Protein AF-A0A3Q0ISK4-F1 (afdb_monomer)

Sequence (267 aa):
MNPYMYIYALSVAILHRPDCKEIPLPAFAEVLPDKFMDKSVFVRLREEANLVDEGSRVPFEISKDYSASDLDEEHRVAYFREDIGVNLHHWHWHLVYPTDSPSNIVNKDRRGELFYYMHQQILARYNVERLCNKLMRTRKFNNLREPMPEAYFSKLDNVNSSKTWPARFKNATLSDVNRDNDGLRFELADLDRWRDRILEAIHTGSVSTPRGERIPLTEEKGIDILGNLMESSNLSINRKLYGELHNFGHVAISFCHDPDNRYLVNN

Secondary structure (DSSP, 8-state):
--HHHHHHHHHHHHHH-GGGTT-PPPPHHHH-GGGTS-HHHHHHHHHHHHHS-GGG--PPPPPS-SS--TTSGGGGGHHHHS-HHHHHHHHHHHHHS-SSS-HHHH--TTHHHHHHHHHHHHHHHHHHHHHHTTPPPPPP---TTS-B---B----EETTTTEEPPPB-TTB----EEEGGGTEEE-HHHHHHHHHHHHHHHHHTEEE-TTSPEEE--TTTHHHHHHHHHHT-TT-TTHHHH--HHHHHHHHHHTTTSTTSTT----

InterPro domains:
  IPR000896 Hemocyanin/hexamerin middle domain [PF00372] (28-265)
  IPR008922 Di-copper centre-containing domain superfamily [G3DSA:1.10.1280.10] (26-267)
  IPR008922 Di-copper centre-containing domain superfamily [SSF48056] (29-266)
  IPR013788 Hemocyanin/hexamerin [PR00187] (76-89)
  IPR013788 Hemocyanin/hexamerin [PR00187] (90-107)
  IPR013788 Hemocyanin/hexamerin [PR00187] (109-120)
  IPR013788 Hemocyanin/hexamerin [PS00209] (79-98)
  IPR013788 Hemocyanin/hexamerin [PTHR11511] (1-265)
  IPR036697 Hemocyanin, N-terminal domain superfamily [G3DSA:1.20.1370.10] (1-25)
  IPR036697 Hemocyanin, N-terminal domain superfamily [SSF48050] (1-26)

Organism: Diaphorina citri (NCBI:txid121845)

Mean predicted aligned error: 3.98 Å

Structure (mmCIF, N/CA/C/O backbone):
data_AF-A0A3Q0ISK4-F1
#
_entry.id   AF-A0A3Q0ISK4-F1
#
loop_
_atom_site.group_PDB
_atom_site.id
_atom_site.type_symbol
_atom_site.label_atom_id
_atom_site.label_alt_id
_atom_site.label_comp_id
_atom_site.label_asym_id
_atom_site.label_entity_id
_atom_site.label_seq_id
_atom_site.pdbx_PDB_ins_code
_atom_site.Cartn_x
_atom_site.Cartn_y
_atom_site.Cartn_z
_atom_site.occupancy
_atom_site.B_iso_or_equiv
_atom_site.auth_seq_id
_atom_site.auth_comp_id
_atom_site.auth_asym_id
_atom_site.auth_atom_id
_atom_site.pdbx_PDB_model_num
ATOM 1 N N . MET A 1 1 ? 8.658 21.875 -6.525 1.00 77.31 1 MET A N 1
ATOM 2 C CA . MET A 1 1 ? 7.585 20.942 -6.112 1.00 77.31 1 MET A CA 1
ATOM 3 C C . MET A 1 1 ? 8.054 19.530 -6.433 1.00 77.31 1 MET A C 1
ATOM 5 O O . MET A 1 1 ? 8.672 19.368 -7.476 1.00 77.31 1 MET A O 1
ATOM 9 N N . ASN A 1 2 ? 7.843 18.544 -5.555 1.00 88.94 2 ASN A N 1
ATOM 10 C CA . ASN A 1 2 ? 8.202 17.149 -5.849 1.00 88.94 2 ASN A CA 1
ATOM 11 C C . ASN A 1 2 ? 7.390 16.638 -7.071 1.00 88.94 2 ASN A C 1
ATOM 13 O O . ASN A 1 2 ? 6.175 16.856 -7.074 1.00 88.94 2 ASN A O 1
ATOM 17 N N . PRO A 1 3 ? 7.999 15.984 -8.087 1.00 91.06 3 PRO A N 1
ATOM 18 C CA . PRO A 1 3 ? 7.276 15.602 -9.306 1.00 91.06 3 PRO A CA 1
ATOM 19 C C . PRO A 1 3 ? 6.155 14.581 -9.079 1.00 91.06 3 PRO A C 1
ATOM 21 O O . PRO A 1 3 ? 5.084 14.726 -9.660 1.00 91.06 3 PRO A O 1
ATOM 24 N N . TYR A 1 4 ? 6.339 13.595 -8.193 1.00 91.19 4 TYR A N 1
ATOM 25 C CA . TYR A 1 4 ? 5.276 12.634 -7.871 1.00 91.19 4 TYR A CA 1
ATOM 26 C C . TYR A 1 4 ? 4.092 13.313 -7.174 1.00 91.19 4 TYR A C 1
ATOM 28 O O . TYR A 1 4 ? 2.941 13.054 -7.519 1.00 91.19 4 TYR A O 1
ATOM 36 N N . MET A 1 5 ? 4.369 14.242 -6.254 1.00 92.00 5 MET A N 1
ATOM 37 C CA . MET A 1 5 ? 3.325 15.038 -5.600 1.00 92.00 5 MET A CA 1
ATOM 38 C C . MET A 1 5 ? 2.563 15.913 -6.603 1.00 92.00 5 MET A C 1
ATOM 40 O O . MET A 1 5 ? 1.344 16.033 -6.505 1.00 92.00 5 MET A O 1
ATOM 44 N N . TYR A 1 6 ? 3.264 16.497 -7.581 1.00 94.00 6 TYR A N 1
ATOM 45 C CA . TYR A 1 6 ? 2.639 17.267 -8.657 1.00 94.00 6 TYR A CA 1
ATOM 46 C C . TYR A 1 6 ? 1.706 16.397 -9.507 1.00 94.00 6 TYR A C 1
ATOM 48 O O . TYR A 1 6 ? 0.549 16.769 -9.696 1.00 94.00 6 TYR A O 1
ATOM 56 N N . ILE A 1 7 ? 2.173 15.229 -9.967 1.00 93.75 7 ILE A N 1
ATOM 57 C CA . ILE A 1 7 ? 1.366 14.313 -10.789 1.00 93.75 7 ILE A CA 1
ATOM 58 C C . ILE A 1 7 ? 0.124 13.862 -10.015 1.00 93.75 7 ILE A C 1
ATOM 60 O O . ILE A 1 7 ? -0.979 13.903 -10.560 1.00 93.75 7 ILE A O 1
ATOM 64 N N . TYR A 1 8 ? 0.276 13.489 -8.741 1.00 93.94 8 TYR A N 1
ATOM 65 C CA . TYR A 1 8 ? -0.850 13.118 -7.886 1.00 93.94 8 TYR A CA 1
ATOM 66 C C . TYR A 1 8 ? -1.863 14.264 -7.754 1.00 93.94 8 TYR A C 1
ATOM 68 O O . TYR A 1 8 ? -3.035 14.091 -8.085 1.00 93.94 8 TYR A O 1
ATOM 76 N N . ALA A 1 9 ? -1.417 15.453 -7.334 1.00 94.12 9 ALA A N 1
ATOM 77 C CA . ALA A 1 9 ? -2.303 16.592 -7.099 1.00 94.12 9 ALA A CA 1
ATOM 78 C C . ALA A 1 9 ? -3.024 17.049 -8.378 1.00 94.12 9 ALA A C 1
ATOM 80 O O . ALA A 1 9 ? -4.221 17.339 -8.338 1.00 94.12 9 ALA A O 1
ATOM 81 N N . LEU A 1 10 ? -2.322 17.074 -9.517 1.00 94.56 10 LEU A N 1
ATOM 82 C CA . LEU A 1 10 ? -2.912 17.403 -10.812 1.00 94.56 10 LEU A CA 1
ATOM 83 C C . LEU A 1 10 ? -3.951 16.359 -11.234 1.00 94.56 10 LEU A C 1
ATOM 85 O O . LEU A 1 10 ? -5.041 16.729 -11.664 1.00 94.56 10 LEU A O 1
ATOM 89 N N . SER A 1 11 ? -3.646 15.071 -11.066 1.00 94.94 11 SER A N 1
ATOM 90 C CA . SER A 1 11 ? -4.565 13.986 -11.425 1.00 94.94 11 SER A CA 1
ATOM 91 C C . SER A 1 11 ? -5.841 14.031 -10.581 1.00 94.94 11 SER A C 1
ATOM 93 O O . SER A 1 11 ? -6.942 13.960 -11.124 1.00 94.94 11 SER A O 1
ATOM 95 N N . VAL A 1 12 ? -5.719 14.250 -9.264 1.00 93.44 12 VAL A N 1
ATOM 96 C CA . VAL A 1 12 ? -6.879 14.463 -8.381 1.00 93.44 12 VAL A CA 1
ATOM 97 C C . VAL A 1 12 ? -7.682 15.684 -8.832 1.00 93.44 12 VAL A C 1
ATOM 99 O O . VAL A 1 12 ? -8.909 15.607 -8.902 1.00 93.44 12 VAL A O 1
ATOM 102 N N . ALA A 1 13 ? -7.024 16.800 -9.160 1.00 93.25 13 ALA A N 1
ATOM 103 C CA . ALA A 1 13 ? -7.709 18.010 -9.604 1.00 93.25 13 ALA A CA 1
ATOM 104 C C . ALA A 1 13 ? -8.503 17.779 -10.900 1.00 93.25 13 ALA A C 1
ATOM 106 O O . ALA A 1 13 ? -9.673 18.151 -10.953 1.00 93.25 13 ALA A O 1
ATOM 107 N N . ILE A 1 14 ? -7.904 17.128 -11.903 1.00 94.38 14 ILE A N 1
ATOM 108 C CA . ILE A 1 14 ? -8.561 16.804 -13.178 1.00 94.38 14 ILE A CA 1
ATOM 109 C C . ILE A 1 14 ? -9.792 15.915 -12.948 1.00 94.38 14 ILE A C 1
ATOM 111 O O . ILE A 1 14 ? -10.859 16.214 -13.473 1.00 94.38 14 ILE A O 1
ATOM 115 N N . LEU A 1 15 ? -9.685 14.885 -12.102 1.00 91.75 15 LEU A N 1
ATOM 116 C CA . LEU A 1 15 ? -10.789 13.948 -11.843 1.00 91.75 15 LEU A CA 1
ATOM 117 C C . LEU A 1 15 ? -11.996 14.573 -11.132 1.00 91.75 15 LEU A C 1
ATOM 119 O O . LEU A 1 15 ? -13.112 14.071 -11.256 1.00 91.75 15 LEU A O 1
ATOM 123 N N . HIS A 1 16 ? -11.788 15.633 -10.349 1.00 89.62 16 HIS A N 1
ATOM 124 C CA . HIS A 1 16 ? -12.820 16.165 -9.452 1.00 89.62 16 HIS A CA 1
ATOM 125 C C . HIS A 1 16 ? -13.368 17.528 -9.871 1.00 89.62 16 HIS A C 1
ATOM 127 O O . HIS A 1 16 ? -14.437 17.933 -9.404 1.00 89.62 16 HIS A O 1
ATOM 133 N N . ARG A 1 17 ? -12.657 18.255 -10.732 1.00 91.81 17 ARG A N 1
ATOM 134 C CA . ARG A 1 17 ? -13.093 19.563 -11.211 1.00 91.81 17 ARG A CA 1
ATOM 135 C C . ARG A 1 17 ? -14.210 19.431 -12.254 1.00 91.81 17 ARG A C 1
ATOM 137 O O . ARG A 1 17 ? -14.035 18.719 -13.242 1.00 91.81 17 ARG A O 1
ATOM 144 N N . PRO A 1 18 ? -15.344 20.145 -12.097 1.00 92.44 18 PRO A N 1
ATOM 145 C CA . PRO A 1 18 ? -16.452 20.064 -13.050 1.00 92.44 18 PRO A CA 1
ATOM 146 C C . PRO A 1 18 ? -16.081 20.435 -14.490 1.00 92.44 18 PRO A C 1
ATOM 148 O O . PRO A 1 18 ? -16.665 19.886 -15.417 1.00 92.44 18 PRO A O 1
ATOM 151 N N . ASP A 1 19 ? -15.118 21.340 -14.671 1.00 96.31 19 ASP A N 1
ATOM 152 C CA . ASP A 1 19 ? -14.628 21.815 -15.967 1.00 96.31 19 ASP A CA 1
ATOM 153 C C . ASP A 1 19 ? -13.565 20.903 -16.607 1.00 96.31 19 ASP A C 1
ATOM 155 O O . ASP A 1 19 ? -13.137 21.162 -17.728 1.00 96.31 19 ASP A O 1
ATOM 159 N N . CYS A 1 20 ? -13.162 19.819 -15.935 1.00 95.25 20 CYS A N 1
ATOM 160 C CA . CYS A 1 20 ? -12.151 18.873 -16.418 1.00 95.25 20 CYS A CA 1
ATOM 161 C C . CYS A 1 20 ? -12.704 17.469 -16.723 1.00 95.25 20 CYS A C 1
ATOM 163 O O . CYS A 1 20 ? -11.925 16.575 -17.036 1.00 95.25 20 CYS A O 1
ATOM 165 N N . LYS A 1 21 ? -14.027 17.260 -16.659 1.00 89.38 21 LYS A N 1
ATOM 166 C CA . LYS A 1 21 ? -14.658 15.928 -16.777 1.00 89.38 21 LYS A CA 1
ATOM 167 C C . LYS A 1 21 ? -14.314 15.154 -18.054 1.00 89.38 21 LYS A C 1
ATOM 169 O O . LYS A 1 21 ? -14.254 13.933 -18.010 1.00 89.38 21 LYS A O 1
ATOM 174 N N . GLU A 1 22 ? -14.076 15.860 -19.155 1.00 93.44 22 GLU A N 1
ATOM 175 C CA . GLU A 1 22 ? -13.769 15.267 -20.465 1.00 93.44 22 GLU A CA 1
ATOM 176 C C . GLU A 1 22 ? -12.260 15.211 -20.758 1.00 93.44 22 GLU A C 1
ATOM 178 O O . GLU A 1 22 ? -11.855 14.877 -21.869 1.00 93.44 22 GLU A O 1
ATOM 183 N N . ILE A 1 23 ? -11.408 15.577 -19.792 1.00 94.38 23 ILE A N 1
ATOM 184 C CA . ILE A 1 23 ? -9.954 15.535 -19.961 1.00 94.38 23 ILE A CA 1
ATOM 185 C C . ILE A 1 23 ? -9.470 14.127 -19.593 1.00 94.38 23 ILE A C 1
ATOM 187 O O . ILE A 1 23 ? -9.529 13.757 -18.417 1.00 94.38 23 ILE A O 1
ATOM 191 N N . PRO A 1 24 ? -8.969 13.331 -20.557 1.00 91.19 24 PRO A N 1
ATOM 192 C CA . PRO A 1 24 ? -8.426 12.020 -20.246 1.00 91.19 24 PRO A CA 1
ATOM 193 C C . PRO A 1 24 ? -7.123 12.167 -19.458 1.00 91.19 24 PRO A C 1
ATOM 195 O O . PRO A 1 24 ? -6.264 12.987 -19.791 1.00 91.19 24 PRO A O 1
ATOM 198 N N . LEU A 1 25 ? -6.960 11.338 -18.428 1.00 90.50 25 LEU A N 1
ATOM 199 C CA . LEU A 1 25 ? -5.666 11.170 -17.781 1.00 90.50 25 LEU A CA 1
ATOM 200 C C . LEU A 1 25 ? -4.845 10.123 -18.543 1.00 90.50 25 LEU A C 1
ATOM 202 O O . LEU A 1 25 ? -5.377 9.050 -18.839 1.00 90.50 25 LEU A O 1
ATOM 206 N N . PRO A 1 26 ? -3.564 10.400 -18.845 1.00 92.19 26 PRO A N 1
ATOM 207 C CA . PRO A 1 26 ? -2.672 9.381 -19.381 1.00 92.19 26 PRO A CA 1
ATOM 208 C C . PRO A 1 26 ? -2.516 8.233 -18.381 1.00 92.19 26 PRO A C 1
ATOM 210 O O . PRO A 1 26 ? -2.592 8.433 -17.163 1.00 92.19 26 PRO A O 1
ATOM 213 N N . ALA A 1 27 ? -2.273 7.025 -18.889 1.00 89.75 27 ALA A N 1
ATOM 214 C CA . ALA A 1 27 ? -2.050 5.871 -18.034 1.00 89.75 27 ALA A CA 1
ATOM 215 C C . ALA A 1 27 ? -0.817 6.102 -17.153 1.00 89.75 27 ALA A C 1
ATOM 217 O O . ALA A 1 27 ? 0.259 6.459 -17.628 1.00 89.75 27 ALA A O 1
ATOM 218 N N . PHE A 1 28 ? -0.945 5.866 -15.848 1.00 92.50 28 PHE A N 1
ATOM 219 C CA . PHE A 1 28 ? 0.148 6.143 -14.913 1.00 92.50 28 PHE A CA 1
ATOM 220 C C . PHE A 1 28 ? 1.406 5.302 -15.187 1.00 92.50 28 PHE A C 1
ATOM 222 O O . PHE A 1 28 ? 2.507 5.748 -14.884 1.00 92.50 28 PHE A O 1
ATOM 229 N N . ALA A 1 29 ? 1.262 4.131 -15.814 1.00 93.44 29 ALA A N 1
ATOM 230 C CA . ALA A 1 29 ? 2.390 3.319 -16.270 1.00 93.44 29 ALA A CA 1
ATOM 231 C C . ALA A 1 29 ? 3.164 3.952 -17.438 1.00 93.44 29 ALA A C 1
ATOM 233 O O . ALA A 1 29 ? 4.339 3.655 -17.606 1.00 93.44 29 ALA A O 1
ATOM 234 N N . GLU A 1 30 ? 2.545 4.843 -18.214 1.00 92.81 30 GLU A N 1
ATOM 235 C CA . GLU A 1 30 ? 3.220 5.619 -19.263 1.00 92.81 30 GLU A CA 1
ATOM 236 C C . GLU A 1 30 ? 3.875 6.883 -18.690 1.00 92.81 30 GLU A C 1
ATOM 238 O O . GLU A 1 30 ? 4.917 7.320 -19.171 1.00 92.81 30 GLU A O 1
ATOM 243 N N . VAL A 1 31 ? 3.284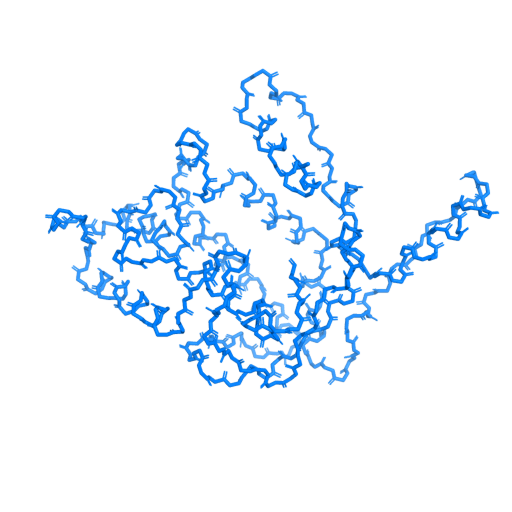 7.460 -17.637 1.00 92.75 31 VAL A N 1
ATOM 244 C CA . VAL A 1 31 ? 3.808 8.666 -16.976 1.00 92.75 31 VAL A CA 1
ATOM 245 C C . VAL A 1 31 ? 4.973 8.338 -16.041 1.00 92.75 31 VAL A C 1
ATOM 247 O O . VAL A 1 31 ? 5.974 9.048 -16.042 1.00 92.75 31 VAL A O 1
ATOM 250 N N . LEU A 1 32 ? 4.842 7.280 -15.236 1.00 92.31 32 LEU A N 1
ATOM 251 C CA . LEU A 1 32 ? 5.827 6.826 -14.250 1.00 92.31 32 LEU A CA 1
ATOM 252 C C . LEU A 1 32 ? 6.155 5.335 -14.431 1.00 92.31 32 LEU A C 1
ATOM 254 O O . LEU A 1 32 ? 5.875 4.521 -13.541 1.00 92.31 32 LEU A O 1
ATOM 258 N N . PRO A 1 33 ? 6.745 4.943 -15.572 1.00 92.56 33 PRO A N 1
ATOM 259 C CA . PRO A 1 33 ? 7.041 3.542 -15.856 1.00 92.56 33 PRO A CA 1
ATOM 260 C C . PRO A 1 33 ? 7.993 2.915 -14.823 1.00 92.56 33 PRO A C 1
ATOM 262 O O . PRO A 1 33 ? 7.926 1.710 -14.587 1.00 92.56 33 PRO A O 1
ATOM 265 N N . ASP A 1 34 ? 8.833 3.713 -14.146 1.00 91.31 34 ASP A N 1
ATOM 266 C CA . ASP A 1 34 ? 9.781 3.262 -13.112 1.00 91.31 34 ASP A CA 1
ATOM 267 C C . ASP A 1 34 ? 9.115 2.592 -11.901 1.00 91.31 34 ASP A C 1
ATOM 269 O O . ASP A 1 34 ? 9.764 1.853 -11.161 1.00 91.31 34 ASP A O 1
ATOM 273 N N . LYS A 1 35 ? 7.807 2.805 -11.713 1.00 92.81 35 LYS A N 1
ATOM 274 C CA . LYS A 1 35 ? 7.016 2.166 -10.653 1.00 92.81 35 LYS A CA 1
ATOM 275 C C . LYS A 1 35 ? 6.540 0.756 -10.998 1.00 92.81 35 LYS A C 1
ATOM 277 O O . LYS A 1 35 ? 6.015 0.085 -10.114 1.00 92.81 35 LYS A O 1
ATOM 282 N N . PHE A 1 36 ? 6.687 0.323 -12.249 1.00 93.25 36 PHE A N 1
ATOM 283 C CA . PHE A 1 36 ? 6.008 -0.869 -12.768 1.00 93.25 36 PHE A CA 1
ATOM 284 C C . PHE A 1 36 ? 6.936 -1.922 -13.370 1.00 93.25 36 PHE A C 1
ATOM 286 O O . PHE A 1 36 ? 6.475 -3.020 -13.661 1.00 93.25 36 PHE A O 1
ATOM 293 N N . MET A 1 37 ? 8.218 -1.620 -13.581 1.00 91.00 37 MET A N 1
ATOM 294 C CA . MET A 1 37 ? 9.141 -2.558 -14.225 1.00 91.00 37 MET A CA 1
ATOM 295 C C . MET A 1 37 ? 10.568 -2.444 -13.693 1.00 91.00 37 MET A C 1
ATOM 297 O O . MET A 1 37 ? 10.973 -1.406 -13.167 1.00 91.00 37 MET A O 1
ATOM 301 N N . ASP A 1 38 ? 11.330 -3.528 -13.854 1.00 91.12 38 ASP A N 1
ATOM 302 C CA . ASP A 1 38 ? 12.734 -3.621 -13.449 1.00 91.12 38 ASP A CA 1
ATOM 303 C C . ASP A 1 38 ? 13.568 -2.457 -14.002 1.00 91.12 38 ASP A C 1
ATOM 305 O O . ASP A 1 38 ? 13.540 -2.136 -15.194 1.00 91.12 38 ASP A O 1
ATOM 309 N N . LYS A 1 39 ? 14.393 -1.867 -13.133 1.00 89.81 39 LYS A N 1
ATOM 310 C CA . LYS A 1 39 ? 15.304 -0.780 -13.487 1.00 89.81 39 LYS A CA 1
ATOM 311 C C . LYS A 1 39 ? 16.235 -1.113 -14.656 1.00 89.81 39 LYS A C 1
ATOM 313 O O . LYS A 1 39 ? 16.633 -0.211 -15.394 1.00 89.81 39 LYS A O 1
ATOM 318 N N . SER A 1 40 ? 16.589 -2.392 -14.844 1.00 89.06 40 SER A N 1
ATOM 319 C CA . SER A 1 40 ? 17.475 -2.813 -15.939 1.00 89.06 40 SER A CA 1
ATOM 320 C C . SER A 1 40 ? 16.865 -2.589 -17.329 1.00 89.06 40 SER A C 1
ATOM 322 O O . SER A 1 40 ? 17.608 -2.437 -18.301 1.00 89.06 40 SER A O 1
ATOM 324 N N . VAL A 1 41 ? 15.532 -2.499 -17.423 1.00 90.12 41 VAL A N 1
ATOM 325 C CA . VAL A 1 41 ? 14.808 -2.194 -18.664 1.00 90.12 41 VAL A CA 1
ATOM 326 C C . VAL A 1 41 ? 15.122 -0.771 -19.129 1.00 90.12 41 VAL A C 1
ATOM 328 O O . VAL A 1 41 ? 15.431 -0.559 -20.299 1.00 90.12 41 VAL A O 1
ATOM 331 N N . PHE A 1 42 ? 15.145 0.206 -18.216 1.00 89.81 42 PHE A N 1
ATOM 332 C CA . PHE A 1 42 ? 15.390 1.613 -18.564 1.00 89.81 42 PHE A CA 1
ATOM 333 C C . PHE A 1 42 ? 16.809 1.889 -19.048 1.00 89.81 42 PHE A C 1
ATOM 335 O O . PHE A 1 42 ? 17.012 2.792 -19.859 1.00 89.81 42 PHE A O 1
ATOM 342 N N . VAL A 1 43 ? 17.792 1.120 -18.572 1.00 87.69 43 VAL A N 1
ATOM 343 C CA . VAL A 1 43 ? 19.174 1.222 -19.059 1.00 87.69 43 VAL A CA 1
ATOM 344 C C . VAL A 1 43 ? 19.225 0.853 -20.540 1.00 87.69 43 VAL A C 1
ATOM 346 O O . VAL A 1 43 ? 19.711 1.641 -21.347 1.00 87.69 43 VAL A O 1
ATOM 349 N N . ARG A 1 44 ? 18.625 -0.284 -20.908 1.00 87.69 44 ARG A N 1
ATOM 350 C CA . ARG A 1 44 ? 18.579 -0.759 -22.299 1.00 87.69 44 ARG A CA 1
ATOM 351 C C . ARG A 1 44 ? 17.733 0.145 -23.189 1.00 87.69 44 ARG A C 1
ATOM 353 O O . ARG A 1 44 ? 18.154 0.481 -24.287 1.00 87.69 44 ARG A O 1
ATOM 360 N N . LEU A 1 45 ? 16.582 0.609 -22.693 1.00 89.44 45 LEU A N 1
ATOM 361 C CA . LEU A 1 45 ? 15.739 1.566 -23.416 1.00 89.44 45 LEU A CA 1
ATOM 362 C C . LEU A 1 45 ? 16.484 2.867 -23.724 1.00 89.44 45 LEU A C 1
ATOM 364 O O . LEU A 1 45 ? 16.313 3.431 -24.800 1.00 89.44 45 LEU A O 1
ATOM 368 N N . ARG A 1 46 ? 17.317 3.352 -22.795 1.00 90.06 46 ARG A N 1
ATOM 369 C CA . ARG A 1 46 ? 18.121 4.559 -23.014 1.00 90.06 46 ARG A CA 1
ATOM 370 C C . ARG A 1 46 ? 19.209 4.333 -24.061 1.00 90.06 46 ARG A C 1
ATOM 372 O O . ARG A 1 46 ? 19.471 5.238 -24.847 1.00 90.06 46 ARG A O 1
ATOM 379 N N . GLU A 1 47 ? 19.842 3.165 -24.070 1.00 90.38 47 GLU A N 1
ATOM 380 C CA . GLU A 1 47 ? 20.803 2.795 -25.114 1.00 90.38 47 GLU A CA 1
ATOM 381 C C . GLU A 1 47 ? 20.121 2.733 -26.485 1.00 90.38 47 GLU A C 1
ATOM 383 O O . GLU A 1 47 ? 20.555 3.425 -27.403 1.00 90.38 47 GLU A O 1
ATOM 388 N N . GLU A 1 48 ? 18.999 2.019 -26.601 1.00 90.56 48 GLU A N 1
ATOM 389 C CA . GLU A 1 48 ? 18.221 1.921 -27.843 1.00 90.56 48 GLU A CA 1
ATOM 390 C C . GLU A 1 48 ? 17.763 3.296 -28.341 1.00 90.56 48 GLU A C 1
ATOM 392 O O . GLU A 1 48 ? 17.923 3.631 -29.512 1.00 90.56 48 GLU A O 1
ATOM 397 N N . ALA A 1 49 ? 17.234 4.136 -27.445 1.00 90.81 49 ALA A N 1
ATOM 398 C CA . ALA A 1 49 ? 16.743 5.462 -27.804 1.00 90.81 49 ALA A CA 1
ATOM 399 C C . ALA A 1 49 ? 17.846 6.379 -28.358 1.00 90.81 49 ALA A C 1
ATOM 401 O O . ALA A 1 49 ? 17.553 7.249 -29.178 1.00 90.81 49 ALA A O 1
ATOM 402 N N . ASN A 1 50 ? 19.094 6.188 -27.921 1.00 93.06 50 ASN A N 1
ATOM 403 C CA . ASN A 1 50 ? 20.238 6.988 -28.358 1.00 93.06 50 ASN A CA 1
ATOM 404 C C . ASN A 1 50 ? 20.946 6.419 -29.595 1.00 93.06 50 ASN A C 1
ATOM 406 O O . ASN A 1 50 ? 21.599 7.177 -30.309 1.00 93.06 50 ASN A O 1
ATOM 410 N N . LEU A 1 51 ? 20.875 5.103 -29.816 1.00 93.12 51 LEU A N 1
ATOM 411 C CA . LEU A 1 51 ? 21.662 4.408 -30.840 1.00 93.12 51 LEU A CA 1
ATOM 412 C C . LEU A 1 51 ? 20.838 3.957 -32.050 1.00 93.12 51 LEU A C 1
ATOM 414 O O . LEU A 1 51 ? 21.412 3.750 -33.117 1.00 93.12 51 LEU A O 1
ATOM 418 N N . VAL A 1 52 ? 19.523 3.790 -31.895 1.00 91.94 52 VAL A N 1
ATOM 419 C CA . VAL A 1 52 ? 18.643 3.221 -32.920 1.00 91.94 52 VAL A CA 1
ATOM 420 C C . VAL A 1 52 ? 17.610 4.249 -33.375 1.00 91.94 52 VAL A C 1
ATOM 422 O O . VAL A 1 52 ? 16.883 4.845 -32.566 1.00 91.94 52 VAL A O 1
ATOM 425 N N . ASP A 1 53 ? 17.535 4.423 -34.696 1.00 92.19 53 ASP A N 1
ATOM 426 C CA . ASP A 1 53 ? 16.546 5.271 -35.358 1.00 92.19 53 ASP A CA 1
ATOM 427 C C . ASP A 1 53 ? 15.124 4.830 -35.009 1.00 92.19 53 ASP A C 1
ATOM 429 O O . ASP A 1 53 ? 14.816 3.640 -34.970 1.00 92.19 53 ASP A O 1
ATOM 433 N N . GLU A 1 54 ? 14.230 5.797 -34.803 1.00 87.19 54 GLU A N 1
ATOM 434 C CA . GLU A 1 54 ? 12.871 5.563 -34.302 1.00 87.19 54 GLU A CA 1
ATOM 435 C C . GLU A 1 54 ? 12.077 4.526 -35.117 1.00 87.19 54 GLU A C 1
ATOM 437 O O . GLU A 1 54 ? 11.384 3.697 -34.535 1.00 87.19 54 GLU A O 1
ATOM 442 N N . GLY A 1 55 ? 12.236 4.510 -36.446 1.00 89.94 55 GLY A N 1
ATOM 443 C CA . GLY A 1 55 ? 11.557 3.562 -37.339 1.00 89.94 55 GLY A CA 1
ATOM 444 C C . GLY A 1 55 ? 12.100 2.127 -37.314 1.00 89.94 55 GLY A C 1
ATOM 445 O O . GLY A 1 55 ? 11.478 1.242 -37.898 1.00 89.94 55 GLY A O 1
ATOM 446 N N . SER A 1 56 ? 13.234 1.896 -36.651 1.00 92.50 56 SER A N 1
ATOM 447 C CA . SER A 1 56 ? 13.928 0.601 -36.591 1.00 92.50 56 SER A CA 1
ATOM 448 C C . SER A 1 56 ? 13.900 -0.035 -35.199 1.00 92.50 56 SER A C 1
ATOM 450 O O . SER A 1 56 ? 14.424 -1.133 -35.022 1.00 92.50 56 SER A O 1
ATOM 452 N N . ARG A 1 57 ? 13.311 0.644 -34.206 1.00 91.44 57 ARG A N 1
ATOM 453 C CA . ARG A 1 57 ? 13.237 0.160 -32.822 1.00 91.44 57 ARG A CA 1
ATOM 454 C C . ARG A 1 57 ? 12.294 -1.030 -32.713 1.00 91.44 57 ARG A C 1
ATOM 456 O O . ARG A 1 57 ? 11.212 -1.039 -33.300 1.00 91.44 57 ARG A O 1
ATOM 463 N N . VAL A 1 58 ? 12.679 -2.005 -31.897 1.00 88.44 58 VAL A N 1
ATOM 464 C CA . VAL A 1 58 ? 11.845 -3.167 -31.572 1.00 88.44 58 VAL A CA 1
ATOM 465 C C . VAL A 1 58 ? 11.352 -3.096 -30.124 1.00 88.44 58 VAL A C 1
ATOM 467 O O . VAL A 1 58 ? 12.037 -2.532 -29.269 1.00 88.44 58 VAL A O 1
ATOM 470 N N . PRO A 1 59 ? 10.166 -3.651 -29.813 1.00 89.44 59 PRO A N 1
ATOM 471 C CA . PRO A 1 59 ? 9.700 -3.731 -28.434 1.00 89.44 59 PRO A CA 1
ATOM 472 C C . PRO A 1 59 ? 10.669 -4.520 -27.548 1.00 89.44 59 PRO A C 1
ATOM 474 O O . PRO A 1 59 ? 11.157 -5.582 -27.937 1.00 89.44 59 PRO A O 1
ATOM 477 N N . PHE A 1 60 ? 10.899 -4.027 -26.330 1.00 86.50 60 PHE A N 1
ATOM 478 C CA . PHE A 1 60 ? 11.668 -4.749 -25.322 1.00 86.50 60 PHE A CA 1
ATOM 479 C C . PHE A 1 60 ? 10.790 -5.760 -24.592 1.00 86.50 60 PHE A C 1
ATOM 481 O O . PHE A 1 60 ? 9.736 -5.414 -24.057 1.00 86.50 60 PHE A O 1
ATOM 488 N N . GLU A 1 61 ? 11.263 -7.000 -24.516 1.00 88.38 61 GLU A N 1
ATOM 489 C CA . GLU A 1 61 ? 10.661 -8.017 -23.664 1.00 88.38 61 GLU A CA 1
ATOM 490 C C . GLU A 1 61 ? 11.106 -7.810 -22.212 1.00 88.38 61 GLU A C 1
ATOM 492 O O . GLU A 1 61 ? 12.301 -7.751 -21.903 1.00 88.38 61 GLU A O 1
ATOM 497 N N . ILE A 1 62 ? 10.132 -7.686 -21.312 1.00 89.88 62 ILE A N 1
ATOM 498 C CA . ILE A 1 62 ? 10.369 -7.573 -19.874 1.00 89.88 62 ILE A CA 1
ATOM 499 C C . ILE A 1 62 ? 10.241 -8.972 -19.280 1.00 89.88 62 ILE A C 1
ATOM 501 O O . ILE A 1 62 ? 9.190 -9.604 -19.385 1.00 89.88 62 ILE A O 1
ATOM 505 N N . SER A 1 63 ? 11.313 -9.452 -18.648 1.00 90.31 63 SER A N 1
ATOM 506 C CA . SER A 1 63 ? 11.285 -10.739 -17.955 1.00 90.31 63 SER A CA 1
ATOM 507 C C . SER A 1 63 ? 10.267 -10.700 -16.822 1.00 90.31 63 SER A C 1
ATOM 509 O O . SER A 1 63 ? 10.293 -9.786 -16.000 1.00 90.31 63 SER A O 1
ATOM 511 N N . LYS A 1 64 ? 9.423 -11.730 -16.737 1.00 90.06 64 LYS A N 1
ATOM 512 C CA . LYS A 1 64 ? 8.567 -11.974 -15.570 1.00 90.06 64 LYS A CA 1
ATOM 513 C C . LYS A 1 64 ? 9.393 -12.340 -14.330 1.00 90.06 64 LYS A C 1
ATOM 515 O O . LYS A 1 64 ? 9.022 -12.000 -13.213 1.00 90.06 64 LYS A O 1
ATOM 520 N N . ASP A 1 65 ? 10.521 -13.012 -14.525 1.00 92.69 65 ASP A N 1
ATOM 521 C CA . ASP A 1 65 ? 11.357 -13.528 -13.444 1.00 92.69 65 ASP A CA 1
ATOM 522 C C . ASP A 1 65 ? 12.482 -12.534 -13.137 1.00 92.69 65 ASP A C 1
ATOM 524 O O . ASP A 1 65 ? 13.644 -12.751 -13.486 1.00 92.69 65 ASP A O 1
ATOM 528 N N . TYR A 1 66 ? 12.120 -11.384 -12.559 1.00 93.94 66 TYR A N 1
ATOM 529 C CA . TYR A 1 66 ? 13.075 -10.309 -12.257 1.00 93.94 66 TYR A CA 1
ATOM 530 C C . TYR A 1 66 ? 13.273 -10.072 -10.751 1.00 93.94 66 TYR A C 1
ATOM 532 O O . TYR A 1 66 ? 14.379 -9.734 -10.315 1.00 93.94 66 TYR A O 1
ATOM 540 N N . SER A 1 67 ? 12.232 -10.255 -9.935 1.00 95.62 67 SER A N 1
ATOM 541 C CA . SER A 1 67 ? 12.283 -9.990 -8.492 1.00 95.62 67 SER A CA 1
ATOM 542 C C . SER A 1 67 ? 12.932 -11.136 -7.705 1.00 95.62 67 SER A C 1
ATOM 544 O O . SER A 1 67 ? 13.737 -10.884 -6.798 1.00 95.62 67 SER A O 1
ATOM 546 N N . ALA A 1 68 ? 12.650 -12.382 -8.095 1.00 96.88 68 ALA A N 1
ATOM 547 C CA . ALA A 1 68 ? 13.189 -13.609 -7.517 1.00 96.88 68 ALA A CA 1
ATOM 548 C C . ALA A 1 68 ? 13.316 -14.732 -8.569 1.00 96.88 68 ALA A C 1
ATOM 550 O O . ALA A 1 68 ? 12.950 -14.572 -9.730 1.00 96.88 68 ALA A O 1
ATOM 551 N N . SER A 1 69 ? 13.882 -15.865 -8.147 1.00 96.19 69 SER A N 1
ATOM 552 C CA . SER A 1 69 ? 13.919 -17.116 -8.924 1.00 96.19 69 SER A CA 1
ATOM 553 C C . SER A 1 69 ? 12.984 -18.148 -8.292 1.00 96.19 69 SER A C 1
ATOM 555 O O . SER A 1 69 ? 12.558 -17.964 -7.152 1.00 96.19 69 SER A O 1
ATOM 557 N N . ASP A 1 70 ? 12.775 -19.287 -8.955 1.00 95.06 70 ASP A N 1
ATOM 558 C CA . ASP A 1 70 ? 11.944 -20.399 -8.457 1.00 95.06 70 ASP A CA 1
ATOM 559 C C . ASP A 1 70 ? 12.428 -21.044 -7.140 1.00 95.06 70 ASP A C 1
ATOM 561 O O . ASP A 1 70 ? 11.747 -21.906 -6.579 1.00 95.06 70 ASP A O 1
ATOM 565 N N . LEU A 1 71 ? 13.596 -20.636 -6.625 1.00 96.56 71 LEU A N 1
ATOM 566 C CA . LEU A 1 71 ? 14.052 -20.983 -5.275 1.00 96.56 71 LEU A CA 1
ATOM 567 C C . LEU A 1 71 ? 13.204 -20.324 -4.175 1.00 96.56 71 LEU A C 1
ATOM 569 O O . LEU A 1 71 ? 13.185 -20.824 -3.050 1.00 96.56 71 LEU A O 1
ATOM 573 N N . ASP A 1 72 ? 12.525 -19.216 -4.480 1.00 97.50 72 ASP A N 1
ATOM 574 C CA . ASP A 1 72 ? 11.541 -18.598 -3.596 1.00 97.50 72 ASP A CA 1
ATOM 575 C C . ASP A 1 72 ? 10.136 -19.073 -3.981 1.00 97.50 72 ASP A C 1
ATOM 577 O O . ASP A 1 72 ? 9.647 -18.809 -5.079 1.00 97.50 72 ASP A O 1
ATOM 581 N N . GLU A 1 73 ? 9.459 -19.780 -3.076 1.00 97.31 73 GLU A N 1
ATOM 582 C CA . GLU A 1 73 ? 8.115 -20.298 -3.341 1.00 97.31 73 GLU A CA 1
ATOM 583 C C . GLU A 1 73 ? 7.089 -19.186 -3.575 1.00 97.31 73 GLU A C 1
ATOM 585 O O . GLU A 1 73 ? 6.132 -19.376 -4.334 1.00 97.31 73 GLU A O 1
ATOM 590 N N . GLU A 1 74 ? 7.312 -18.009 -2.982 1.00 98.06 74 GLU A N 1
ATOM 591 C CA . GLU A 1 74 ? 6.453 -16.853 -3.186 1.00 98.06 74 GLU A CA 1
ATOM 592 C C . GLU A 1 74 ? 6.532 -16.355 -4.631 1.00 98.06 74 GLU A C 1
ATOM 594 O O . GLU A 1 74 ? 5.561 -15.762 -5.106 1.00 98.06 74 GLU A O 1
ATOM 599 N N . HIS A 1 75 ? 7.611 -16.634 -5.373 1.00 98.00 75 HIS A N 1
ATOM 600 C CA . HIS A 1 75 ? 7.763 -16.236 -6.779 1.00 98.00 75 HIS A CA 1
ATOM 601 C C . HIS A 1 75 ? 6.672 -16.816 -7.691 1.00 98.00 75 HIS A C 1
ATOM 603 O O . HIS A 1 75 ? 6.274 -16.199 -8.677 1.00 98.00 75 HIS A O 1
ATOM 609 N N . ARG A 1 76 ? 6.068 -17.952 -7.316 1.00 98.19 76 ARG A N 1
ATOM 610 C CA . ARG A 1 76 ? 5.009 -18.597 -8.113 1.00 98.19 76 ARG A CA 1
ATOM 611 C C . ARG A 1 76 ? 3.803 -17.701 -8.369 1.00 98.19 76 ARG A C 1
ATOM 613 O O . ARG A 1 76 ? 3.167 -17.838 -9.405 1.00 98.19 76 ARG A O 1
ATOM 620 N N . VAL A 1 77 ? 3.496 -16.782 -7.454 1.00 98.25 77 VAL A N 1
ATOM 621 C CA . VAL A 1 77 ? 2.384 -15.825 -7.591 1.00 98.25 77 VAL A CA 1
ATOM 622 C C . VAL A 1 77 ? 2.864 -14.398 -7.888 1.00 98.25 77 VAL A C 1
ATOM 624 O O . VAL A 1 77 ? 2.094 -13.446 -7.752 1.00 98.25 77 VAL A O 1
ATOM 627 N N . ALA A 1 78 ? 4.116 -14.231 -8.339 1.00 98.06 78 ALA A N 1
ATOM 628 C CA . ALA A 1 78 ? 4.647 -12.943 -8.792 1.00 98.06 78 ALA A CA 1
ATOM 629 C C . ALA A 1 78 ? 3.810 -12.351 -9.935 1.00 98.06 78 ALA A C 1
ATOM 631 O O . ALA A 1 78 ? 3.517 -11.165 -9.907 1.00 98.06 78 ALA A O 1
ATOM 632 N N . TYR A 1 79 ? 3.283 -13.183 -10.846 1.00 97.75 79 TYR A N 1
ATOM 633 C CA . TYR A 1 79 ? 2.395 -12.721 -11.927 1.00 97.75 79 TYR A CA 1
ATOM 634 C C . TYR A 1 79 ? 1.128 -12.010 -11.445 1.00 97.75 79 TYR A C 1
ATOM 636 O O . TYR A 1 79 ? 0.504 -11.321 -12.233 1.00 97.75 79 TYR A O 1
ATOM 644 N N . PHE A 1 80 ? 0.701 -12.220 -10.199 1.00 98.44 80 PHE A N 1
ATOM 645 C CA . PHE A 1 80 ? -0.419 -11.481 -9.622 1.00 98.44 80 PHE A CA 1
ATOM 646 C C . PHE A 1 80 ? 0.071 -10.199 -8.943 1.00 98.44 80 PHE A C 1
ATOM 648 O O . PHE A 1 80 ? -0.536 -9.143 -9.091 1.00 98.44 80 PHE A O 1
ATOM 655 N N . ARG A 1 81 ? 1.161 -10.295 -8.168 1.00 98.25 81 ARG A N 1
ATOM 656 C CA . ARG A 1 81 ? 1.680 -9.182 -7.354 1.00 98.25 81 ARG A CA 1
ATOM 657 C C . ARG A 1 81 ? 2.357 -8.094 -8.183 1.00 98.25 81 ARG A C 1
ATOM 659 O O . ARG A 1 81 ? 2.294 -6.927 -7.818 1.00 98.25 81 ARG A O 1
ATOM 666 N N . GLU A 1 82 ? 3.013 -8.488 -9.264 1.00 98.00 82 GLU A N 1
ATOM 667 C CA . GLU A 1 82 ? 3.845 -7.642 -10.124 1.00 98.00 82 GLU A CA 1
ATOM 668 C C . GLU A 1 82 ? 3.147 -7.337 -11.460 1.00 98.00 82 GLU A C 1
ATOM 670 O O . GLU A 1 82 ? 3.734 -6.723 -12.345 1.00 98.00 82 GLU A O 1
ATOM 675 N N . ASP A 1 83 ? 1.873 -7.723 -11.608 1.00 97.81 83 ASP A N 1
ATOM 676 C CA . ASP A 1 83 ? 1.072 -7.330 -12.763 1.00 97.81 83 ASP A CA 1
ATOM 677 C C . ASP A 1 83 ? 0.848 -5.814 -12.781 1.00 97.81 83 ASP A C 1
ATOM 679 O O . ASP A 1 83 ? 0.434 -5.199 -11.787 1.00 97.81 83 ASP A O 1
ATOM 683 N N . ILE A 1 84 ? 1.090 -5.211 -13.944 1.00 96.75 84 ILE A N 1
ATOM 684 C CA . ILE A 1 84 ? 0.939 -3.770 -14.150 1.00 96.75 84 ILE A CA 1
ATOM 685 C C . ILE A 1 84 ? -0.526 -3.363 -13.951 1.00 96.75 84 ILE A C 1
ATOM 687 O O . ILE A 1 84 ? -0.797 -2.350 -13.310 1.00 96.75 84 ILE A O 1
ATOM 691 N N . GLY A 1 85 ? -1.482 -4.158 -14.441 1.00 97.31 85 GLY A N 1
ATOM 692 C CA . GLY A 1 85 ? -2.913 -3.878 -14.327 1.00 97.31 85 GLY A CA 1
ATOM 693 C C . GLY A 1 85 ? -3.417 -3.898 -12.883 1.00 97.31 85 GLY A C 1
ATOM 694 O O . GLY A 1 85 ? -4.142 -2.990 -12.476 1.00 97.31 85 GLY A O 1
ATOM 695 N N . VAL A 1 86 ? -2.998 -4.881 -12.083 1.00 98.06 86 VAL A N 1
ATOM 696 C CA . VAL A 1 86 ? -3.352 -4.986 -10.658 1.00 98.06 86 VAL A CA 1
ATOM 697 C C . VAL A 1 86 ? -2.798 -3.797 -9.866 1.00 98.06 86 VAL A C 1
ATOM 699 O O . VAL A 1 86 ? -3.538 -3.167 -9.104 1.00 98.06 86 VAL A O 1
ATOM 702 N N . ASN A 1 87 ? -1.531 -3.433 -10.084 1.00 97.88 87 ASN A N 1
ATOM 703 C CA . ASN A 1 87 ? -0.914 -2.284 -9.412 1.00 97.88 87 ASN A CA 1
ATOM 704 C C . ASN A 1 87 ? -1.521 -0.948 -9.873 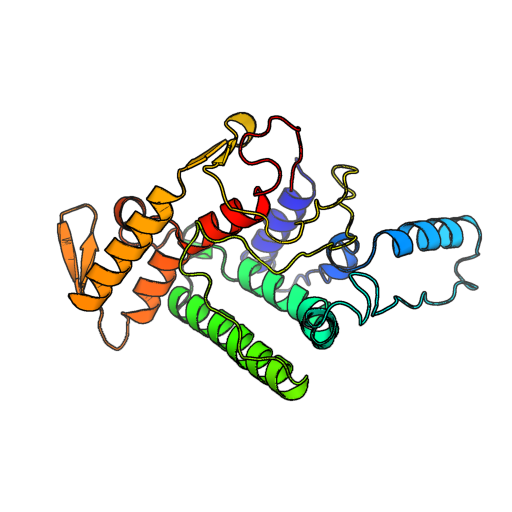1.00 97.88 87 ASN A C 1
ATOM 706 O O . ASN A 1 87 ? -1.776 -0.066 -9.048 1.00 97.88 87 ASN A O 1
ATOM 710 N N . LEU A 1 88 ? -1.828 -0.804 -11.167 1.00 96.75 88 LEU A N 1
ATOM 711 C CA . LEU A 1 88 ? -2.546 0.360 -11.687 1.00 96.75 88 LEU A CA 1
ATOM 712 C C . LEU A 1 88 ? -3.943 0.466 -11.086 1.00 96.75 88 LEU A C 1
ATOM 714 O O . LEU A 1 88 ? -4.343 1.564 -10.711 1.00 96.75 88 LEU A O 1
ATOM 718 N N . HIS A 1 89 ? -4.685 -0.636 -10.975 1.00 97.56 89 HIS A N 1
ATOM 719 C CA . HIS A 1 89 ? -6.000 -0.632 -10.343 1.00 97.56 89 HIS A CA 1
ATOM 720 C C . HIS A 1 89 ? -5.919 -0.123 -8.900 1.00 97.56 89 HIS A C 1
ATOM 722 O O . HIS A 1 89 ? -6.672 0.779 -8.536 1.00 97.56 89 HIS A O 1
ATOM 728 N N . HIS A 1 90 ? -4.976 -0.644 -8.110 1.00 98.12 90 HIS A N 1
ATOM 729 C CA . HIS A 1 90 ? -4.770 -0.219 -6.727 1.00 98.12 90 HIS A CA 1
ATOM 730 C C . HIS A 1 90 ? -4.440 1.281 -6.630 1.00 98.12 90 HIS A C 1
ATOM 732 O O . HIS A 1 90 ? -5.058 2.006 -5.848 1.00 98.12 90 HIS A O 1
ATOM 738 N N . TRP A 1 91 ? -3.532 1.775 -7.480 1.00 95.69 91 TRP A N 1
ATOM 739 C CA . TRP A 1 91 ? -3.200 3.201 -7.555 1.00 95.69 91 TRP A CA 1
ATOM 740 C C . TRP A 1 91 ? -4.413 4.071 -7.913 1.00 95.69 91 TRP A C 1
ATOM 742 O O . TRP A 1 91 ? -4.724 5.028 -7.205 1.00 95.69 91 TRP A O 1
ATOM 752 N N . HIS A 1 92 ? -5.133 3.730 -8.986 1.00 94.94 92 HIS A N 1
ATOM 753 C CA . HIS A 1 92 ? -6.294 4.502 -9.434 1.00 94.94 92 HIS A CA 1
ATOM 754 C C . HIS A 1 92 ? -7.431 4.475 -8.413 1.00 94.94 92 HIS A C 1
ATOM 756 O O . HIS A 1 92 ? -8.097 5.491 -8.224 1.00 94.94 92 HIS A O 1
ATOM 762 N N . TRP A 1 93 ? -7.648 3.350 -7.730 1.00 97.25 93 TRP A N 1
ATOM 763 C CA . TRP A 1 93 ? -8.665 3.262 -6.689 1.00 97.25 93 TRP A CA 1
ATOM 764 C C . TRP A 1 93 ? -8.380 4.260 -5.559 1.00 97.25 93 TRP A C 1
ATOM 766 O O . TRP A 1 93 ? -9.264 5.037 -5.201 1.00 97.25 93 TRP A O 1
ATOM 776 N N . HIS A 1 94 ? -7.136 4.328 -5.071 1.00 96.50 94 HIS A N 1
ATOM 777 C CA . HIS A 1 94 ? -6.743 5.306 -4.049 1.00 96.50 94 HIS A CA 1
ATOM 778 C C . HIS A 1 94 ? -6.711 6.753 -4.566 1.00 96.50 94 HIS A C 1
ATOM 780 O O . HIS A 1 94 ? -6.946 7.681 -3.795 1.00 96.50 94 HIS A O 1
ATOM 786 N N . LEU A 1 95 ? -6.486 6.965 -5.865 1.00 93.50 95 LEU A N 1
ATOM 787 C CA . LEU A 1 95 ? -6.594 8.284 -6.493 1.00 93.50 95 LEU A CA 1
ATOM 788 C C . LEU A 1 95 ? -8.050 8.784 -6.543 1.00 93.50 95 LEU A C 1
ATOM 790 O O . LEU A 1 95 ? -8.312 9.968 -6.324 1.00 93.50 95 LEU A O 1
ATOM 794 N N . VAL A 1 96 ? -8.999 7.886 -6.828 1.00 94.56 96 VAL A N 1
ATOM 795 C CA . VAL A 1 96 ? -10.438 8.188 -6.841 1.00 94.56 96 VAL A CA 1
ATOM 796 C C . VAL A 1 96 ? -10.985 8.314 -5.420 1.00 94.56 96 VAL A C 1
ATOM 798 O O . VAL A 1 96 ? -11.812 9.187 -5.180 1.00 94.56 96 VAL A O 1
ATOM 801 N N . TYR A 1 97 ? -10.520 7.503 -4.468 1.00 96.25 97 TYR A N 1
ATOM 802 C CA . TYR A 1 97 ? -10.972 7.500 -3.072 1.00 96.25 97 TYR A CA 1
ATOM 803 C C . TYR A 1 97 ? -9.838 7.874 -2.095 1.00 96.25 97 TYR A C 1
ATOM 805 O O . TYR A 1 97 ? -9.440 7.034 -1.284 1.00 96.25 97 TYR A O 1
ATOM 813 N N . PRO A 1 98 ? -9.317 9.117 -2.140 1.00 95.31 98 PRO A N 1
ATOM 814 C CA . PRO A 1 98 ? -8.189 9.525 -1.306 1.00 95.31 98 PRO A CA 1
ATOM 815 C C . PRO A 1 98 ? -8.577 9.645 0.173 1.00 95.31 98 PRO A C 1
ATOM 817 O O . PRO A 1 98 ? -9.722 9.962 0.500 1.00 95.31 98 PRO A O 1
ATOM 820 N N . THR A 1 99 ? -7.607 9.457 1.072 1.00 93.88 99 THR A N 1
ATOM 821 C CA . THR A 1 99 ? -7.794 9.566 2.533 1.00 93.88 99 THR A CA 1
ATOM 822 C C . THR A 1 99 ? -7.827 11.012 3.016 1.00 93.88 99 THR A C 1
ATOM 824 O O . THR A 1 99 ? -8.695 11.385 3.810 1.00 93.88 99 THR A O 1
ATOM 827 N N . ASP A 1 100 ? -6.900 11.828 2.508 1.00 90.06 100 ASP A N 1
ATOM 828 C CA . ASP A 1 100 ? -6.644 13.194 2.954 1.00 90.06 100 ASP A CA 1
ATOM 829 C C . ASP A 1 100 ? -6.763 14.169 1.769 1.00 90.06 100 ASP A C 1
ATOM 831 O O . ASP A 1 100 ? -5.907 14.264 0.890 1.00 90.06 100 ASP A O 1
ATOM 835 N N . SER A 1 101 ? -7.882 14.890 1.722 1.00 91.38 101 SER A N 1
ATOM 836 C CA . SER A 1 101 ? -8.204 15.912 0.717 1.00 91.38 101 SER A CA 1
ATOM 837 C C . SER A 1 101 ? -9.362 16.788 1.233 1.00 91.38 101 SER A C 1
ATOM 839 O O . SER A 1 101 ? -9.954 16.452 2.270 1.00 91.38 101 SER A O 1
ATOM 841 N N . PRO A 1 102 ? -9.733 17.897 0.559 1.00 92.44 102 PRO A N 1
ATOM 842 C CA . PRO A 1 102 ? -10.973 18.611 0.848 1.00 92.44 102 PRO A CA 1
ATOM 843 C C . PRO A 1 102 ? -12.188 17.676 0.931 1.00 92.44 102 PRO A C 1
ATOM 845 O O . PRO A 1 102 ? -12.283 16.682 0.210 1.00 92.44 102 PRO A O 1
ATOM 848 N N . SER A 1 103 ? -13.140 18.003 1.810 1.00 90.19 103 SER A N 1
ATOM 849 C CA . SER A 1 103 ? -14.274 17.121 2.129 1.00 90.19 103 SER A CA 1
ATOM 850 C C . SER A 1 103 ? -15.107 16.736 0.899 1.00 90.19 103 SER A C 1
ATOM 852 O O . SER A 1 103 ? -15.506 15.586 0.768 1.00 90.19 103 SER A O 1
ATOM 854 N N . ASN A 1 104 ? -15.284 17.643 -0.067 1.00 91.00 104 ASN A N 1
ATOM 855 C CA . ASN A 1 104 ? -15.996 17.359 -1.319 1.00 91.00 104 ASN A CA 1
ATOM 856 C C . ASN A 1 104 ? -15.294 16.324 -2.222 1.00 91.00 104 ASN A C 1
ATOM 858 O O . ASN A 1 104 ? -15.916 15.796 -3.140 1.00 91.00 104 ASN A O 1
ATOM 862 N N . ILE A 1 105 ? -14.007 16.051 -1.990 1.00 94.31 105 ILE A N 1
ATOM 863 C CA . ILE A 1 105 ? -13.234 15.030 -2.701 1.00 94.31 105 ILE A CA 1
ATOM 864 C C . ILE A 1 105 ? -13.284 13.705 -1.933 1.00 94.31 105 ILE A C 1
ATOM 866 O O . ILE A 1 105 ? -13.591 12.680 -2.537 1.00 94.31 105 ILE A O 1
ATOM 870 N N . VAL A 1 106 ? -13.042 13.718 -0.619 1.00 95.56 106 VAL A N 1
ATOM 871 C CA . VAL A 1 106 ? -12.979 12.492 0.205 1.00 95.56 106 VAL A CA 1
ATOM 872 C C . VAL A 1 106 ? -14.362 11.890 0.474 1.00 95.56 106 VAL A C 1
ATOM 874 O O . VAL A 1 106 ? -14.513 10.669 0.473 1.00 95.56 106 VAL A O 1
ATOM 877 N N . ASN A 1 107 ? -15.376 12.730 0.708 1.00 96.69 107 ASN A N 1
ATOM 878 C CA . ASN A 1 107 ? -16.725 12.308 1.090 1.00 96.69 107 ASN A CA 1
ATOM 879 C C . ASN A 1 107 ? -17.511 11.758 -0.106 1.00 96.69 107 ASN A C 1
ATOM 881 O O . ASN A 1 107 ? -18.385 12.424 -0.663 1.00 96.69 107 ASN A O 1
ATOM 885 N N . LYS A 1 108 ? -17.153 10.541 -0.517 1.00 96.62 108 LYS A N 1
ATOM 886 C CA . LYS A 1 108 ? -17.862 9.754 -1.527 1.00 96.62 108 LYS A CA 1
ATOM 887 C C . LYS A 1 108 ? -18.733 8.698 -0.865 1.00 96.62 108 LYS A C 1
ATOM 889 O O . LYS A 1 108 ? -18.427 8.229 0.231 1.00 96.62 108 LYS A O 1
ATOM 894 N N . ASP A 1 109 ? -19.796 8.321 -1.564 1.00 97.88 109 ASP A N 1
ATOM 895 C CA . ASP A 1 109 ? -20.757 7.340 -1.074 1.00 97.88 109 ASP A CA 1
ATOM 896 C C . ASP A 1 109 ? -20.072 6.021 -0.688 1.00 97.88 109 ASP A C 1
ATOM 898 O O . ASP A 1 109 ? -19.298 5.465 -1.472 1.00 97.88 109 ASP A O 1
ATOM 902 N N . ARG A 1 110 ? -20.340 5.568 0.543 1.00 97.69 110 ARG A N 1
ATOM 903 C CA . ARG A 1 110 ? -19.879 4.294 1.129 1.00 97.69 110 ARG A CA 1
ATOM 904 C C . ARG A 1 110 ? -18.390 3.997 0.919 1.00 97.69 110 ARG A C 1
ATOM 906 O O . ARG A 1 110 ? -17.981 2.851 0.724 1.00 97.69 110 ARG A O 1
ATOM 913 N N . ARG A 1 111 ? -17.551 5.034 0.922 1.00 98.00 111 ARG A N 1
ATOM 914 C CA . ARG A 1 111 ? -16.133 4.910 0.559 1.00 98.00 111 ARG A CA 1
ATOM 915 C C . ARG A 1 111 ? -15.319 4.070 1.553 1.00 98.00 111 ARG A C 1
ATOM 917 O O . ARG A 1 111 ? -14.361 3.420 1.144 1.00 98.00 111 ARG A O 1
ATOM 924 N N . GLY A 1 112 ? -15.698 4.053 2.832 1.00 98.38 112 GLY A N 1
ATOM 925 C CA . GLY A 1 112 ? -15.081 3.209 3.854 1.00 98.38 112 GLY A CA 1
ATOM 926 C C . GLY A 1 112 ? -15.487 1.745 3.691 1.00 98.38 112 GLY A C 1
ATOM 927 O O . GLY A 1 112 ? -14.661 0.845 3.827 1.00 98.38 112 GLY A O 1
ATOM 928 N N . GLU A 1 113 ? -16.732 1.483 3.304 1.00 98.75 113 GLU A N 1
ATOM 929 C CA . GLU A 1 113 ? -17.152 0.123 2.971 1.00 98.75 113 GLU A CA 1
ATOM 930 C C . GLU A 1 113 ? -16.452 -0.371 1.707 1.00 98.75 113 GLU A C 1
ATOM 932 O O . GLU A 1 113 ? -15.967 -1.502 1.663 1.00 98.75 113 GLU A O 1
ATOM 937 N N . LEU A 1 114 ? -16.347 0.490 0.694 1.00 98.56 114 LEU A N 1
ATOM 938 C CA . LEU A 1 114 ? -15.647 0.163 -0.538 1.00 98.56 114 LEU A CA 1
ATOM 939 C C . LEU A 1 114 ? -14.154 -0.083 -0.291 1.00 98.56 114 LEU A C 1
ATOM 941 O O . LEU A 1 114 ? -13.591 -0.977 -0.918 1.00 98.56 114 LEU A O 1
ATOM 945 N N . PHE A 1 115 ? -13.530 0.647 0.643 1.00 98.75 115 PHE A N 1
ATOM 946 C CA . PHE A 1 115 ? -12.168 0.370 1.106 1.00 98.75 115 PHE A CA 1
ATOM 947 C C . PHE A 1 115 ? -12.041 -1.067 1.612 1.00 98.75 115 PHE A C 1
ATOM 949 O O . PHE A 1 115 ? -11.176 -1.808 1.142 1.00 98.75 115 PHE A O 1
ATOM 956 N N . TYR A 1 116 ? -12.929 -1.484 2.519 1.00 98.62 116 TYR A N 1
ATOM 957 C CA . TYR A 1 116 ? -12.963 -2.864 2.998 1.00 98.62 116 TYR A CA 1
ATOM 958 C C . TYR A 1 116 ? -13.169 -3.852 1.842 1.00 98.62 116 TYR A C 1
ATOM 960 O O . TYR A 1 116 ? -12.407 -4.809 1.705 1.00 98.62 116 TYR A O 1
ATOM 968 N N . TYR A 1 117 ? -14.176 -3.615 1.002 1.00 98.75 117 TYR A N 1
ATOM 969 C CA . TYR A 1 117 ? -14.589 -4.556 -0.032 1.00 98.75 117 TYR A CA 1
ATOM 970 C C . TYR A 1 117 ? -13.525 -4.745 -1.119 1.00 98.75 117 TYR A C 1
ATOM 972 O O . TYR A 1 117 ? -13.213 -5.879 -1.480 1.00 98.75 117 TYR A O 1
ATOM 980 N N . MET A 1 118 ? -12.918 -3.659 -1.605 1.00 98.75 118 MET A N 1
ATOM 981 C CA . MET A 1 118 ? -11.871 -3.713 -2.629 1.00 98.75 118 MET A CA 1
ATOM 982 C C . MET A 1 118 ? -10.676 -4.545 -2.140 1.00 98.75 118 MET A C 1
ATOM 984 O O . MET A 1 118 ? -10.289 -5.521 -2.789 1.00 98.75 118 MET A O 1
ATOM 988 N N . HIS A 1 119 ? -10.160 -4.247 -0.945 1.00 98.81 119 HIS A N 1
ATOM 989 C CA . HIS A 1 119 ? -9.028 -4.981 -0.373 1.00 98.81 119 HIS A CA 1
ATOM 990 C C . HIS A 1 119 ? -9.388 -6.427 -0.005 1.00 98.81 119 HIS A C 1
ATOM 992 O O . HIS A 1 119 ? -8.576 -7.339 -0.185 1.00 98.81 119 HIS A O 1
ATOM 998 N N . GLN A 1 120 ? -10.618 -6.671 0.460 1.00 98.62 120 GLN A N 1
ATOM 999 C CA . GLN A 1 120 ? -11.120 -8.021 0.710 1.00 98.62 120 GLN A CA 1
ATOM 1000 C C . GLN A 1 120 ? -11.137 -8.855 -0.580 1.00 98.62 120 GLN A C 1
ATOM 1002 O O . GLN A 1 120 ? -10.723 -10.016 -0.550 1.00 98.62 120 GLN A O 1
ATOM 1007 N N . GLN A 1 121 ? -11.547 -8.273 -1.711 1.00 98.75 121 GLN A N 1
ATOM 1008 C CA . GLN A 1 121 ? -11.546 -8.943 -3.013 1.00 98.75 121 GLN A CA 1
ATOM 1009 C C . GLN A 1 121 ? -10.129 -9.204 -3.538 1.00 98.75 121 GLN A C 1
ATOM 1011 O O . GLN A 1 121 ? -9.878 -10.300 -4.046 1.00 98.75 121 GLN A O 1
ATOM 1016 N N . ILE A 1 122 ? -9.187 -8.265 -3.368 1.00 98.62 122 ILE A N 1
ATOM 1017 C CA . ILE A 1 122 ? -7.766 -8.500 -3.687 1.00 98.62 122 ILE A CA 1
ATOM 1018 C C . ILE A 1 122 ? -7.246 -9.707 -2.902 1.00 98.62 122 ILE A C 1
ATOM 1020 O O . ILE A 1 122 ? -6.689 -10.632 -3.493 1.00 98.62 122 ILE A O 1
ATOM 1024 N N . LEU A 1 123 ? -7.479 -9.752 -1.587 1.00 98.50 123 LEU A N 1
ATOM 1025 C CA . LEU A 1 123 ? -7.010 -10.853 -0.745 1.00 98.50 123 LEU A CA 1
ATOM 1026 C C . LEU A 1 123 ? -7.705 -12.183 -1.078 1.00 98.50 123 LEU A C 1
ATOM 1028 O O . LEU A 1 123 ? -7.071 -13.238 -1.023 1.00 98.50 123 LEU A O 1
ATOM 1032 N N . ALA A 1 124 ? -8.995 -12.164 -1.422 1.00 98.75 124 ALA A N 1
ATOM 1033 C CA . ALA A 1 124 ? -9.722 -13.359 -1.844 1.00 98.75 124 ALA A CA 1
ATOM 1034 C C . ALA A 1 124 ? -9.137 -13.938 -3.141 1.00 98.75 124 ALA A C 1
ATOM 1036 O O . ALA A 1 124 ? -8.820 -15.127 -3.185 1.00 98.75 124 ALA A O 1
ATOM 1037 N N . ARG A 1 125 ? -8.921 -13.092 -4.156 1.00 98.81 125 ARG A N 1
ATOM 1038 C CA . ARG A 1 125 ? -8.294 -13.479 -5.430 1.00 98.81 125 ARG A CA 1
ATOM 1039 C C . ARG A 1 125 ? -6.873 -13.980 -5.219 1.00 98.81 125 ARG A C 1
ATOM 1041 O O . ARG A 1 125 ? -6.560 -15.084 -5.644 1.00 98.81 125 ARG A O 1
ATOM 1048 N N . TYR A 1 126 ? -6.060 -13.241 -4.468 1.00 98.81 126 TYR A N 1
ATOM 1049 C CA . TYR A 1 126 ? -4.694 -13.646 -4.153 1.00 98.81 126 TYR A CA 1
ATOM 1050 C C . TYR A 1 126 ? -4.646 -15.013 -3.457 1.00 98.81 126 TYR A C 1
ATOM 1052 O O . TYR A 1 126 ? -3.834 -15.859 -3.810 1.00 98.81 126 TYR A O 1
ATOM 1060 N N . ASN A 1 127 ? -5.557 -15.288 -2.518 1.00 98.81 127 ASN A N 1
ATOM 1061 C CA . ASN A 1 127 ? -5.638 -16.606 -1.886 1.00 98.81 127 ASN A CA 1
ATOM 1062 C C . ASN A 1 127 ? -6.024 -17.726 -2.862 1.00 98.81 127 ASN A C 1
ATOM 1064 O O . ASN A 1 127 ? -5.534 -18.841 -2.700 1.00 98.81 127 ASN A O 1
ATOM 1068 N N . VAL A 1 128 ? -6.877 -17.461 -3.856 1.00 98.81 128 VAL A N 1
ATOM 10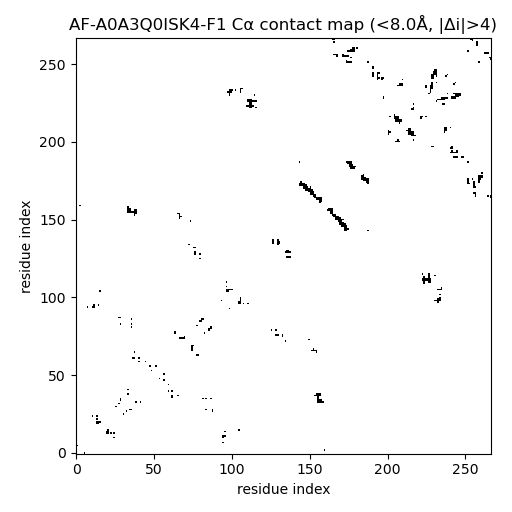69 C CA . VAL A 1 128 ? -7.169 -18.436 -4.920 1.00 98.81 128 VAL A CA 1
ATOM 1070 C C . VAL A 1 128 ? -5.912 -18.705 -5.746 1.00 98.81 128 VAL A C 1
ATOM 1072 O O . VAL A 1 128 ? -5.549 -19.867 -5.907 1.00 98.81 128 VAL A O 1
ATOM 1075 N N . GLU A 1 129 ? -5.190 -17.663 -6.171 1.00 98.75 129 GLU A N 1
ATOM 1076 C CA . GLU A 1 129 ? -3.932 -17.821 -6.916 1.00 98.75 129 GLU A CA 1
ATOM 1077 C C . GLU A 1 129 ? -2.893 -18.621 -6.121 1.00 98.75 129 GLU A C 1
ATOM 1079 O O . GLU A 1 129 ? -2.263 -19.537 -6.651 1.00 98.75 129 GLU A O 1
ATOM 1084 N N . ARG A 1 130 ? -2.755 -18.352 -4.817 1.00 98.75 130 ARG A N 1
ATOM 1085 C CA . ARG A 1 130 ? -1.881 -19.125 -3.920 1.00 98.75 130 ARG A CA 1
ATOM 1086 C C . ARG A 1 130 ? -2.238 -20.608 -3.919 1.00 98.75 130 ARG A C 1
ATOM 1088 O O . ARG A 1 130 ? -1.357 -21.442 -4.116 1.00 98.75 130 ARG A O 1
ATOM 1095 N N . LEU A 1 131 ? -3.519 -20.939 -3.755 1.00 98.69 131 LEU A N 1
ATOM 1096 C CA . LEU A 1 131 ? -3.982 -22.329 -3.740 1.00 98.69 131 LEU A CA 1
ATOM 1097 C C . LEU A 1 131 ? -3.740 -23.025 -5.089 1.00 98.69 131 LEU A C 1
ATOM 1099 O O . LEU A 1 131 ? -3.264 -24.161 -5.102 1.00 98.69 131 LEU A O 1
ATOM 1103 N N . CYS A 1 132 ? -3.976 -22.339 -6.211 1.00 98.69 132 CYS A N 1
ATOM 1104 C CA . CYS A 1 132 ? -3.654 -22.841 -7.553 1.00 98.69 132 CYS A CA 1
ATOM 1105 C C . CYS A 1 132 ? -2.150 -23.124 -7.733 1.00 98.69 132 CYS A C 1
ATOM 1107 O O . CYS A 1 132 ? -1.775 -24.053 -8.445 1.00 98.69 132 CYS A O 1
ATOM 1109 N N . ASN A 1 133 ? -1.290 -22.381 -7.031 1.00 98.50 133 ASN A N 1
ATOM 1110 C CA . ASN A 1 133 ? 0.170 -22.509 -7.071 1.00 98.50 133 ASN A CA 1
ATOM 1111 C C . ASN A 1 133 ? 0.759 -23.350 -5.920 1.00 98.50 133 ASN A C 1
ATOM 1113 O O . ASN A 1 133 ? 1.968 -23.305 -5.659 1.00 98.50 133 ASN A O 1
ATOM 1117 N N . LYS A 1 134 ? -0.077 -24.160 -5.252 1.00 98.25 134 LYS A N 1
ATOM 1118 C CA . LYS A 1 134 ? 0.311 -25.055 -4.142 1.00 98.25 134 LYS A CA 1
ATOM 1119 C C . LYS A 1 134 ? 0.918 -24.315 -2.942 1.00 98.25 134 LYS A C 1
ATOM 1121 O O . LYS A 1 134 ? 1.766 -24.866 -2.244 1.00 98.25 134 LYS A O 1
ATOM 1126 N N . LEU A 1 135 ? 0.487 -23.082 -2.706 1.00 98.38 135 LEU A N 1
ATOM 1127 C CA . LEU A 1 135 ? 0.823 -22.297 -1.524 1.00 98.38 135 LEU A CA 1
ATOM 1128 C C . LEU A 1 135 ? -0.352 -22.316 -0.541 1.00 98.38 135 LEU A C 1
ATOM 1130 O O . LEU A 1 135 ? -1.522 -22.372 -0.927 1.00 98.38 135 LEU A O 1
ATOM 1134 N N . MET A 1 136 ? -0.045 -22.237 0.753 1.00 98.06 136 MET A N 1
ATOM 1135 C CA . MET A 1 136 ? -1.069 -22.032 1.781 1.00 98.06 136 MET A CA 1
ATOM 1136 C C . MET A 1 136 ? -1.708 -20.648 1.637 1.00 98.06 136 MET A C 1
ATOM 1138 O O . MET A 1 136 ? -1.109 -19.733 1.072 1.00 98.06 136 MET A O 1
ATOM 1142 N N . ARG A 1 137 ? -2.905 -20.461 2.205 1.00 98.19 137 ARG A N 1
ATOM 1143 C CA . ARG A 1 137 ? -3.521 -19.128 2.324 1.00 98.19 137 ARG A CA 1
ATOM 1144 C C . ARG A 1 137 ? -2.584 -18.151 3.037 1.00 98.19 137 ARG A C 1
ATOM 1146 O O . ARG A 1 137 ? -1.800 -18.556 3.894 1.00 98.19 137 ARG A O 1
ATOM 1153 N N . THR A 1 138 ? -2.706 -16.868 2.712 1.00 97.56 138 THR A N 1
ATOM 1154 C CA . THR A 1 138 ? -1.918 -15.798 3.329 1.00 97.56 138 THR A CA 1
ATOM 1155 C C . THR A 1 138 ? -2.061 -15.832 4.849 1.00 97.56 138 THR A C 1
ATOM 1157 O O . THR A 1 138 ? -3.175 -15.801 5.386 1.00 97.56 138 THR A O 1
ATOM 1160 N N . ARG A 1 139 ? -0.927 -15.873 5.555 1.00 96.81 139 ARG A N 1
ATOM 1161 C CA . ARG A 1 139 ? -0.892 -15.765 7.013 1.00 96.81 139 ARG A CA 1
ATOM 1162 C C . ARG A 1 139 ? -1.159 -14.316 7.413 1.00 96.81 139 ARG A C 1
ATOM 1164 O O . ARG A 1 139 ? -0.566 -13.392 6.870 1.00 96.81 139 ARG A O 1
ATOM 1171 N N . LYS A 1 140 ? -2.054 -14.112 8.381 1.00 95.69 140 LYS A N 1
ATOM 1172 C CA . LYS A 1 140 ? -2.310 -12.776 8.933 1.00 95.69 140 LYS A CA 1
ATOM 1173 C C . LYS A 1 140 ? -1.096 -12.304 9.730 1.00 95.69 140 LYS A C 1
ATOM 1175 O O . LYS A 1 140 ? -0.611 -13.038 10.594 1.00 95.69 140 LYS A O 1
ATOM 1180 N N . PHE A 1 141 ? -0.666 -11.072 9.497 1.00 95.44 141 PHE A N 1
ATOM 1181 C CA . PHE A 1 141 ? 0.403 -10.443 10.265 1.00 95.44 141 PHE A CA 1
ATOM 1182 C C . PHE A 1 141 ? -0.171 -9.736 11.503 1.00 95.44 141 PHE A C 1
ATOM 1184 O O . PHE A 1 141 ? -0.344 -8.524 11.534 1.00 95.44 141 PHE A O 1
ATOM 1191 N N . ASN A 1 142 ? -0.553 -10.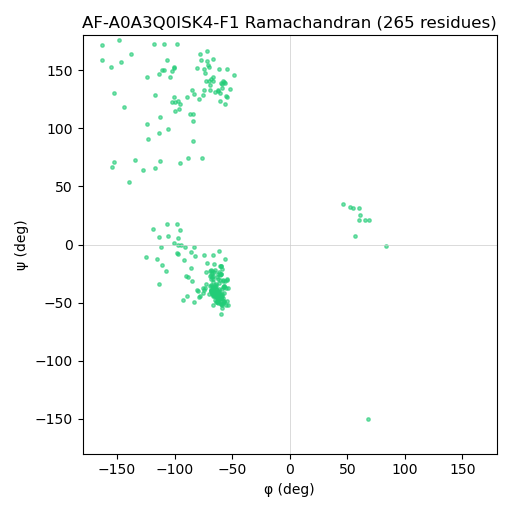530 12.507 1.00 92.00 142 ASN A N 1
ATOM 1192 C CA . ASN A 1 142 ? -1.220 -10.030 13.718 1.00 92.00 142 ASN A CA 1
ATOM 1193 C C . ASN A 1 142 ? -0.242 -9.602 14.821 1.00 92.00 142 ASN A C 1
ATOM 1195 O O . ASN A 1 142 ? -0.589 -8.769 15.656 1.00 92.00 142 ASN A O 1
ATOM 1199 N N . ASN A 1 143 ? 0.948 -10.208 14.854 1.00 95.06 143 ASN A N 1
ATOM 1200 C CA . ASN A 1 143 ? 1.983 -9.915 15.834 1.00 95.06 143 ASN A CA 1
ATOM 1201 C C . ASN A 1 143 ? 3.094 -9.109 15.164 1.00 95.06 143 ASN A C 1
ATOM 1203 O O . ASN A 1 143 ? 3.970 -9.668 14.510 1.00 95.06 143 ASN A O 1
ATOM 1207 N N . LEU A 1 144 ? 3.064 -7.792 15.359 1.00 95.88 144 LEU A N 1
ATOM 1208 C CA . LEU A 1 144 ? 4.005 -6.867 14.725 1.00 95.88 144 LEU A CA 1
ATOM 1209 C C . LEU A 1 144 ? 5.454 -7.038 15.211 1.00 95.88 144 LEU A C 1
ATOM 1211 O O . LEU A 1 144 ? 6.354 -6.416 14.656 1.00 95.88 144 LEU A O 1
ATOM 1215 N N . ARG A 1 145 ? 5.689 -7.839 16.262 1.00 96.06 145 ARG A N 1
ATOM 1216 C CA . ARG A 1 145 ? 7.032 -8.121 16.792 1.00 96.06 145 ARG A CA 1
ATOM 1217 C C . ARG A 1 145 ? 7.625 -9.427 16.264 1.00 96.06 145 ARG A C 1
ATOM 1219 O O . ARG A 1 145 ? 8.792 -9.703 16.524 1.00 96.06 145 ARG A O 1
ATOM 1226 N N . GLU A 1 146 ? 6.848 -10.231 15.539 1.00 96.56 146 GLU A N 1
ATOM 1227 C CA . GLU A 1 146 ? 7.384 -11.417 14.874 1.00 96.56 146 GLU A CA 1
ATOM 1228 C C . GLU A 1 146 ? 8.238 -11.017 13.659 1.00 96.56 146 GLU A C 1
ATOM 1230 O O . GLU A 1 146 ? 7.863 -10.102 12.920 1.00 96.56 146 GLU A O 1
ATOM 1235 N N . PRO A 1 147 ? 9.373 -11.702 13.419 1.00 97.69 147 PRO A N 1
ATOM 1236 C CA . PRO A 1 147 ? 10.112 -11.552 12.172 1.00 97.69 147 PRO A CA 1
ATOM 1237 C C . PRO A 1 147 ? 9.220 -11.866 10.971 1.00 97.69 147 PRO A C 1
ATOM 1239 O O . PRO A 1 147 ? 8.462 -12.835 11.004 1.00 97.69 147 PRO A O 1
ATOM 1242 N N . MET A 1 148 ? 9.342 -11.082 9.900 1.00 97.56 148 MET A N 1
ATOM 1243 C CA . MET A 1 148 ? 8.664 -11.331 8.627 1.00 97.56 148 MET A CA 1
ATOM 1244 C C . MET A 1 148 ? 9.490 -12.320 7.793 1.00 97.56 148 MET A C 1
ATOM 1246 O O . MET A 1 148 ? 10.550 -11.933 7.284 1.00 97.56 148 MET A O 1
ATOM 1250 N N . PRO A 1 149 ? 9.071 -13.590 7.649 1.00 97.06 149 PRO A N 1
ATOM 1251 C CA . PRO A 1 149 ? 9.874 -14.587 6.949 1.00 97.06 149 PRO A CA 1
ATOM 1252 C C . PRO A 1 149 ? 9.987 -14.324 5.441 1.00 97.06 149 PRO A C 1
ATOM 1254 O O . PRO A 1 149 ? 10.950 -14.778 4.821 1.00 97.06 149 PRO A O 1
ATOM 1257 N N . GLU A 1 150 ? 9.060 -13.569 4.854 1.00 97.88 150 GLU A N 1
ATOM 1258 C CA . GLU A 1 150 ? 9.057 -13.222 3.435 1.00 97.88 150 GLU A CA 1
ATOM 1259 C C . GLU A 1 150 ? 9.956 -12.007 3.148 1.00 97.88 150 GLU A C 1
ATOM 1261 O O . GLU A 1 150 ? 9.659 -10.859 3.516 1.00 97.88 150 GLU A O 1
ATOM 1266 N N . ALA A 1 151 ? 11.052 -12.259 2.431 1.00 98.00 151 ALA A N 1
ATOM 1267 C CA . ALA A 1 151 ? 11.874 -11.214 1.834 1.00 98.00 151 ALA A CA 1
ATOM 1268 C C . ALA A 1 151 ? 11.210 -10.655 0.567 1.00 98.00 151 ALA A C 1
ATOM 1270 O O . ALA A 1 151 ? 10.389 -11.323 -0.055 1.00 98.00 151 ALA A O 1
ATOM 1271 N N . TYR A 1 152 ? 11.584 -9.446 0.156 1.00 98.25 152 TYR A N 1
ATOM 1272 C CA . TYR A 1 152 ? 11.190 -8.919 -1.149 1.00 98.25 152 TYR A CA 1
ATOM 1273 C C . TYR A 1 152 ? 12.210 -7.911 -1.676 1.00 98.25 152 TYR A C 1
ATOM 1275 O O . TYR A 1 152 ? 12.597 -6.972 -0.976 1.00 98.25 152 TYR A O 1
ATOM 1283 N N . PHE A 1 153 ? 12.631 -8.104 -2.927 1.00 97.38 153 PHE A N 1
ATOM 1284 C CA . PHE A 1 153 ? 13.593 -7.257 -3.627 1.00 97.38 153 PHE A CA 1
ATOM 1285 C C . PHE A 1 153 ? 12.949 -6.750 -4.917 1.00 97.38 153 PHE A C 1
ATOM 1287 O O . PHE A 1 153 ? 13.076 -7.389 -5.956 1.00 97.38 153 PHE A O 1
ATOM 1294 N N . SER A 1 154 ? 12.287 -5.594 -4.856 1.00 95.50 154 SER A N 1
ATOM 1295 C CA . SER A 1 154 ? 11.445 -5.082 -5.950 1.00 95.50 154 SER A CA 1
ATOM 1296 C C . SER A 1 154 ? 12.183 -4.821 -7.26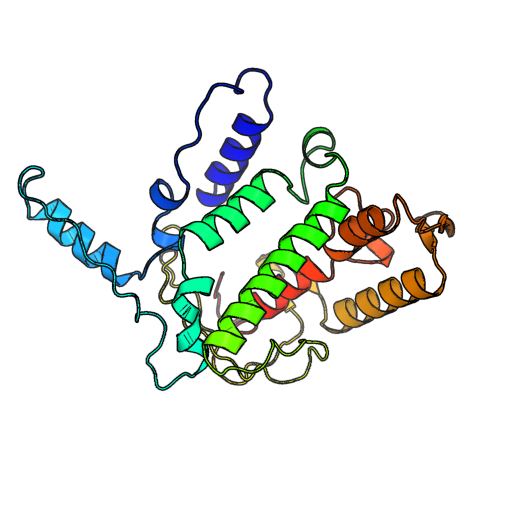6 1.00 95.50 154 SER A C 1
ATOM 1298 O O . SER A 1 154 ? 11.546 -4.764 -8.305 1.00 95.50 154 SER A O 1
ATOM 1300 N N . LYS A 1 155 ? 13.507 -4.605 -7.228 1.00 94.81 155 LYS A N 1
ATOM 1301 C CA . LYS A 1 155 ? 14.353 -4.174 -8.366 1.00 94.81 155 LYS A CA 1
ATOM 1302 C C . LYS A 1 155 ? 13.923 -2.860 -9.034 1.00 94.81 155 LYS A C 1
ATOM 1304 O O . LYS A 1 155 ? 14.523 -2.465 -10.031 1.00 94.81 155 LYS A O 1
ATOM 1309 N N . LEU A 1 156 ? 12.946 -2.160 -8.467 1.00 93.56 156 LEU A N 1
ATOM 1310 C CA . LEU A 1 156 ? 12.486 -0.873 -8.966 1.00 93.56 156 LEU A CA 1
ATOM 1311 C C . LEU A 1 156 ? 13.499 0.223 -8.628 1.00 93.56 156 LEU A C 1
ATOM 1313 O O . LEU A 1 156 ? 14.191 0.172 -7.603 1.00 93.56 156 LEU A O 1
ATOM 1317 N N . ASP A 1 157 ? 13.538 1.246 -9.472 1.00 87.31 157 ASP A N 1
ATOM 1318 C CA . ASP A 1 157 ? 14.283 2.473 -9.211 1.00 87.31 157 ASP A CA 1
ATOM 1319 C C . ASP A 1 157 ? 13.330 3.621 -8.879 1.00 87.31 157 ASP A C 1
ATOM 1321 O O . ASP A 1 157 ? 12.146 3.590 -9.211 1.00 87.31 157 ASP A O 1
ATOM 1325 N N . ASN A 1 158 ? 13.837 4.647 -8.210 1.00 80.75 158 ASN A N 1
ATOM 1326 C CA . ASN A 1 158 ? 13.134 5.907 -8.032 1.00 80.75 158 ASN A CA 1
ATOM 1327 C C . ASN A 1 158 ? 13.906 6.973 -8.805 1.00 80.75 158 ASN A C 1
ATOM 1329 O O . ASN A 1 158 ? 14.883 7.546 -8.319 1.00 80.75 158 ASN A O 1
ATOM 1333 N N . VAL A 1 159 ? 13.460 7.234 -10.035 1.00 75.62 159 VAL A N 1
ATOM 1334 C CA . VAL A 1 159 ? 14.152 8.143 -10.963 1.00 75.62 159 VAL A CA 1
ATOM 1335 C C . VAL A 1 159 ? 14.229 9.562 -10.395 1.00 75.62 159 VAL A C 1
ATOM 1337 O O . VAL A 1 159 ? 15.234 10.247 -10.574 1.00 75.62 159 VAL A O 1
ATOM 1340 N N . ASN A 1 160 ? 13.214 9.985 -9.636 1.00 72.88 160 ASN A N 1
ATOM 1341 C CA . ASN A 1 160 ? 13.182 11.316 -9.031 1.00 72.88 160 ASN A CA 1
ATOM 1342 C C . ASN A 1 160 ? 14.228 11.505 -7.930 1.00 72.88 160 ASN A C 1
ATOM 1344 O O . ASN A 1 160 ? 14.744 12.610 -7.773 1.00 72.88 160 ASN A O 1
ATOM 1348 N N . SER A 1 161 ? 14.523 10.464 -7.146 1.00 74.81 161 SER A N 1
ATOM 1349 C CA . SER A 1 161 ? 15.537 10.529 -6.086 1.00 74.81 161 SER A CA 1
ATOM 1350 C C . SER A 1 161 ? 16.891 9.960 -6.509 1.00 74.81 161 SER A C 1
ATOM 1352 O O . SER A 1 161 ? 17.856 10.101 -5.759 1.00 74.81 161 SER A O 1
ATOM 1354 N N . SER A 1 162 ? 16.974 9.342 -7.695 1.00 78.31 162 SER A N 1
ATOM 1355 C CA . SER A 1 162 ? 18.133 8.567 -8.160 1.00 78.31 162 SER A CA 1
ATOM 1356 C C . SER A 1 162 ? 18.569 7.492 -7.151 1.00 78.31 162 SER A C 1
ATOM 1358 O O . SER A 1 162 ? 19.758 7.205 -7.007 1.00 78.31 162 SER A O 1
ATOM 1360 N N . LYS A 1 163 ? 17.605 6.927 -6.413 1.00 82.81 163 LYS A N 1
ATOM 1361 C CA . LYS A 1 163 ? 17.813 5.863 -5.425 1.00 82.81 163 LYS A CA 1
ATOM 1362 C C . LYS A 1 163 ? 16.933 4.671 -5.770 1.00 82.81 163 LYS A C 1
ATOM 1364 O O . LYS A 1 163 ? 15.778 4.834 -6.135 1.00 82.81 163 LYS A O 1
ATOM 1369 N N . THR A 1 164 ? 17.439 3.468 -5.539 1.00 86.88 164 THR A N 1
ATOM 1370 C CA . THR A 1 164 ? 16.640 2.249 -5.681 1.00 86.88 164 THR A CA 1
ATOM 1371 C C . THR A 1 164 ? 15.658 2.097 -4.535 1.00 86.88 164 THR A C 1
ATOM 1373 O O . THR A 1 164 ? 16.001 2.418 -3.396 1.00 86.88 164 THR A O 1
ATOM 1376 N N . TRP A 1 165 ? 14.501 1.498 -4.812 1.00 92.06 165 TRP A N 1
ATOM 1377 C CA . TRP A 1 165 ? 13.598 1.065 -3.751 1.00 92.06 165 TRP A CA 1
ATOM 1378 C C . TRP A 1 165 ? 14.306 0.042 -2.851 1.00 92.06 165 TRP A C 1
ATOM 1380 O O . TRP A 1 165 ? 14.823 -0.962 -3.360 1.00 92.06 165 TRP A O 1
ATOM 1390 N N . PRO A 1 166 ? 14.385 0.289 -1.533 1.00 93.94 166 PRO A N 1
ATOM 1391 C CA . PRO A 1 166 ? 15.110 -0.583 -0.626 1.00 93.94 166 PRO A CA 1
ATOM 1392 C C . PRO A 1 166 ? 14.422 -1.946 -0.529 1.00 93.94 166 PRO A C 1
ATOM 1394 O O . PRO A 1 166 ? 13.197 -2.062 -0.499 1.00 93.94 166 PRO A O 1
ATOM 1397 N N . ALA A 1 167 ? 15.231 -3.000 -0.483 1.00 95.50 167 ALA A N 1
ATOM 1398 C CA . ALA A 1 167 ? 14.729 -4.350 -0.299 1.00 95.50 167 ALA A CA 1
ATOM 1399 C C . ALA A 1 167 ? 14.437 -4.634 1.176 1.00 95.50 167 ALA A C 1
ATOM 1401 O O . ALA A 1 167 ? 15.120 -4.132 2.072 1.00 95.50 167 ALA A O 1
ATOM 1402 N N . ARG A 1 168 ? 13.479 -5.529 1.422 1.00 97.38 168 ARG A N 1
ATOM 1403 C CA . ARG A 1 168 ? 13.271 -6.122 2.741 1.00 97.38 168 ARG A CA 1
ATOM 1404 C C . ARG A 1 168 ? 13.920 -7.498 2.775 1.00 97.38 168 ARG A C 1
ATOM 1406 O O . ARG A 1 168 ? 13.494 -8.409 2.067 1.00 97.38 168 ARG A O 1
ATOM 1413 N N . PHE A 1 169 ? 14.943 -7.652 3.607 1.00 97.62 169 PHE A N 1
ATOM 1414 C CA . PHE A 1 169 ? 15.608 -8.936 3.802 1.00 97.62 169 PHE A CA 1
ATOM 1415 C C . PHE A 1 169 ? 14.729 -9.918 4.585 1.00 97.62 169 PHE A C 1
ATOM 1417 O O . PHE A 1 169 ? 13.818 -9.531 5.320 1.00 97.62 169 PHE A O 1
ATOM 1424 N N . LYS A 1 170 ? 15.026 -11.210 4.424 1.00 97.81 170 LYS A N 1
ATOM 1425 C CA . LYS A 1 170 ? 14.351 -12.298 5.135 1.00 97.81 170 LYS A CA 1
ATOM 1426 C C . LYS A 1 170 ? 14.449 -12.097 6.647 1.00 97.81 170 LYS A C 1
ATOM 1428 O O . LYS A 1 170 ? 15.522 -11.770 7.149 1.00 97.81 170 LYS A O 1
ATOM 1433 N N . ASN A 1 171 ? 13.356 -12.363 7.359 1.00 97.88 171 ASN A N 1
ATOM 1434 C CA . ASN A 1 171 ? 13.242 -12.219 8.812 1.00 97.88 171 ASN A CA 1
ATOM 1435 C C . ASN A 1 171 ? 13.472 -10.784 9.315 1.00 97.88 171 ASN A C 1
ATOM 1437 O O . ASN A 1 171 ? 13.853 -10.599 10.470 1.00 97.88 171 ASN A O 1
ATOM 1441 N N . ALA A 1 172 ? 13.229 -9.767 8.481 1.00 97.81 172 ALA A N 1
ATOM 1442 C CA . ALA A 1 172 ? 13.191 -8.391 8.958 1.00 97.81 172 ALA A CA 1
ATOM 1443 C C . ALA A 1 172 ? 12.111 -8.239 10.041 1.00 97.81 172 ALA A C 1
ATOM 1445 O O . ALA A 1 172 ? 10.988 -8.726 9.899 1.00 97.81 172 ALA A O 1
ATOM 1446 N N . THR A 1 173 ? 12.456 -7.563 11.129 1.00 97.81 173 THR A N 1
ATOM 1447 C CA . THR A 1 173 ? 11.550 -7.247 12.236 1.00 97.81 173 THR A CA 1
ATOM 1448 C C . THR A 1 173 ? 11.146 -5.786 12.160 1.00 97.81 173 THR A C 1
ATOM 1450 O O . THR A 1 173 ? 11.971 -4.937 11.821 1.00 97.81 173 THR A O 1
ATOM 1453 N N . LEU A 1 174 ? 9.903 -5.474 12.517 1.00 98.00 174 LEU A N 1
ATOM 1454 C CA . LEU A 1 174 ? 9.502 -4.081 12.675 1.00 98.00 174 LEU A CA 1
ATOM 1455 C C . LEU A 1 174 ? 10.151 -3.467 13.919 1.00 98.00 174 LEU A C 1
ATOM 1457 O O . LEU A 1 174 ? 10.491 -4.158 14.879 1.00 98.00 174 LEU A O 1
ATOM 1461 N N . SER A 1 175 ? 10.316 -2.152 13.897 1.00 97.44 175 SER A N 1
ATOM 1462 C CA . SER A 1 175 ? 10.789 -1.346 15.024 1.00 97.44 175 SER A CA 1
ATOM 1463 C C . SER A 1 175 ? 9.965 -0.067 15.102 1.00 97.44 175 SER A C 1
ATOM 1465 O O . SER A 1 175 ? 9.276 0.282 14.142 1.00 97.44 175 SER A O 1
ATOM 1467 N N . ASP A 1 176 ? 10.032 0.616 16.241 1.00 98.06 176 ASP A N 1
ATOM 1468 C CA . ASP A 1 176 ? 9.431 1.941 16.382 1.00 98.06 176 ASP A CA 1
ATOM 1469 C C . ASP A 1 176 ? 10.056 2.897 15.361 1.00 98.06 176 ASP A C 1
ATOM 1471 O O . ASP A 1 176 ? 11.265 2.850 15.119 1.00 98.06 176 ASP A O 1
ATOM 1475 N N . VAL A 1 177 ? 9.232 3.746 14.750 1.00 97.81 177 VAL A N 1
ATOM 1476 C CA . VAL A 1 177 ? 9.664 4.652 13.683 1.00 97.81 177 VAL A CA 1
ATOM 1477 C C . VAL A 1 177 ? 9.879 6.034 14.282 1.00 97.81 177 VAL A C 1
ATOM 1479 O O . VAL A 1 177 ? 8.965 6.618 14.864 1.00 97.81 177 VAL A O 1
ATOM 1482 N N . ASN A 1 178 ? 11.089 6.565 14.129 1.00 97.00 178 ASN A N 1
ATOM 1483 C CA . ASN A 1 178 ? 11.484 7.878 14.624 1.00 97.00 178 ASN A CA 1
ATOM 1484 C C . ASN A 1 178 ? 12.252 8.665 13.556 1.00 97.00 178 ASN A C 1
ATOM 1486 O O . ASN A 1 178 ? 13.469 8.823 13.623 1.00 97.00 178 ASN A O 1
ATOM 1490 N N . ARG A 1 179 ? 11.532 9.142 12.544 1.00 94.81 179 ARG A N 1
ATOM 1491 C CA . ARG A 1 179 ? 12.075 9.881 11.402 1.00 94.81 179 ARG A CA 1
ATOM 1492 C C . ARG A 1 179 ? 11.582 11.325 11.453 1.00 94.81 179 ARG A C 1
ATOM 1494 O O . ARG A 1 179 ? 10.755 11.741 10.644 1.00 94.81 179 ARG A O 1
ATOM 1501 N N . ASP A 1 180 ? 12.104 12.100 12.405 1.00 89.38 180 ASP A N 1
ATOM 1502 C CA . ASP A 1 180 ? 11.683 13.492 12.646 1.00 89.38 180 ASP A CA 1
ATOM 1503 C C . ASP A 1 180 ? 11.800 14.379 11.392 1.00 89.38 180 ASP A C 1
ATOM 1505 O O . ASP A 1 180 ? 10.914 15.189 11.124 1.00 89.38 180 ASP A O 1
ATOM 1509 N N . ASN A 1 181 ? 12.843 14.176 10.575 1.00 86.00 181 ASN A N 1
ATOM 1510 C CA . ASN A 1 181 ? 13.035 14.899 9.308 1.00 86.00 181 ASN A CA 1
ATOM 1511 C C . ASN A 1 181 ? 11.896 14.671 8.298 1.00 86.00 181 ASN A C 1
ATOM 1513 O O . ASN A 1 181 ? 11.646 15.535 7.460 1.00 86.00 181 ASN A O 1
ATOM 1517 N N . ASP A 1 182 ? 11.209 13.530 8.393 1.00 87.00 182 ASP A N 1
ATOM 1518 C CA . ASP A 1 182 ? 10.083 13.162 7.532 1.00 87.00 182 ASP A CA 1
ATOM 1519 C C . ASP A 1 182 ? 8.729 13.476 8.201 1.00 87.00 182 ASP A C 1
ATOM 1521 O O . ASP A 1 182 ? 7.674 13.230 7.620 1.00 87.00 182 ASP A O 1
ATOM 1525 N N . GLY A 1 183 ? 8.739 14.008 9.432 1.00 91.06 183 GLY A N 1
ATOM 1526 C CA . GLY A 1 183 ? 7.535 14.232 10.235 1.00 91.06 183 GLY A CA 1
ATOM 1527 C C . GLY A 1 183 ? 6.860 12.939 10.707 1.00 91.06 183 GLY A C 1
ATOM 1528 O O . GLY A 1 183 ? 5.670 12.955 11.022 1.00 91.06 183 GLY A O 1
ATOM 1529 N N . LEU A 1 184 ? 7.591 11.819 10.744 1.00 93.81 184 LEU A N 1
ATOM 1530 C CA . LEU A 1 184 ? 7.057 10.495 11.066 1.00 93.81 184 LEU A CA 1
ATOM 1531 C C . LEU A 1 184 ? 7.618 9.995 12.394 1.00 93.81 184 LEU A C 1
ATOM 1533 O O . LEU A 1 184 ? 8.785 9.614 12.481 1.00 93.81 184 LEU A O 1
ATOM 1537 N N . ARG A 1 185 ? 6.770 9.943 13.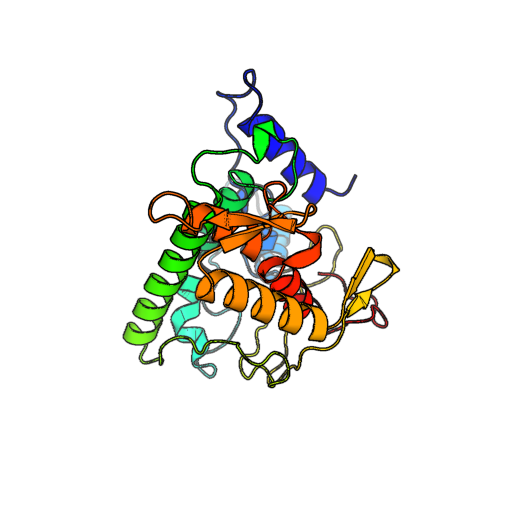424 1.00 96.44 185 ARG A N 1
ATOM 1538 C CA . ARG A 1 185 ? 7.141 9.395 14.729 1.00 96.44 185 ARG A CA 1
ATOM 1539 C C . ARG A 1 185 ? 5.980 8.646 15.371 1.00 96.44 185 ARG A C 1
ATOM 1541 O O . ARG A 1 185 ? 4.945 9.249 15.640 1.00 96.44 185 ARG A O 1
ATOM 1548 N N . PHE A 1 186 ? 6.160 7.351 15.613 1.00 97.44 186 PHE A N 1
ATOM 1549 C CA . PHE A 1 186 ? 5.184 6.495 16.294 1.00 97.44 186 PHE A CA 1
ATOM 1550 C C . PHE A 1 186 ? 5.833 5.198 16.786 1.00 97.44 186 PHE A C 1
ATOM 1552 O O . PHE A 1 186 ? 6.855 4.749 16.262 1.00 97.44 186 PHE A O 1
ATOM 1559 N N . GLU A 1 187 ? 5.202 4.569 17.769 1.00 97.94 187 GLU A N 1
ATOM 1560 C CA . GLU A 1 187 ? 5.627 3.283 18.310 1.00 97.94 187 GLU A CA 1
ATOM 1561 C C . GLU A 1 187 ? 4.778 2.153 17.729 1.00 97.94 187 GLU A C 1
ATOM 1563 O O . GLU A 1 187 ? 3.586 2.309 17.457 1.00 97.94 187 GLU A O 1
ATOM 1568 N N . LEU A 1 188 ? 5.333 0.947 17.641 1.00 97.88 188 LEU A N 1
ATOM 1569 C CA . LEU A 1 188 ? 4.542 -0.238 17.306 1.00 97.88 188 LEU A CA 1
ATOM 1570 C C . LEU A 1 188 ? 3.419 -0.486 18.329 1.00 97.88 188 LEU A C 1
ATOM 1572 O O . LEU A 1 188 ? 2.389 -1.075 18.006 1.00 97.88 188 LEU A O 1
ATOM 1576 N N . ALA A 1 189 ? 3.599 -0.006 19.563 1.00 98.12 189 ALA A N 1
ATOM 1577 C CA . ALA A 1 189 ? 2.576 -0.045 20.598 1.00 98.12 189 ALA A CA 1
ATOM 1578 C C . ALA A 1 189 ? 1.373 0.868 20.284 1.00 98.12 189 ALA A C 1
ATOM 1580 O O . ALA A 1 189 ? 0.277 0.590 20.769 1.00 98.12 189 ALA A O 1
ATOM 1581 N N . ASP A 1 190 ? 1.532 1.923 19.472 1.00 98.12 190 ASP A N 1
ATOM 1582 C CA . ASP A 1 190 ? 0.401 2.730 18.991 1.00 98.12 190 ASP A CA 1
ATOM 1583 C C . ASP A 1 190 ? -0.537 1.896 18.118 1.00 98.12 190 ASP A C 1
ATOM 1585 O O . ASP A 1 190 ? -1.748 1.904 18.339 1.00 98.12 190 ASP A O 1
ATOM 1589 N N . LEU A 1 191 ? 0.020 1.103 17.196 1.00 98.19 191 LEU A N 1
ATOM 1590 C CA . LEU A 1 191 ? -0.760 0.207 16.338 1.00 98.19 191 LEU A CA 1
ATOM 1591 C C . LEU A 1 191 ? -1.498 -0.860 17.158 1.00 98.19 191 LEU A C 1
ATOM 1593 O O . LEU A 1 191 ? -2.676 -1.117 16.911 1.00 98.19 191 LEU A O 1
ATOM 1597 N N . ASP A 1 192 ? -0.845 -1.440 18.171 1.00 97.81 192 ASP A N 1
ATOM 1598 C CA . ASP A 1 192 ? -1.495 -2.388 19.087 1.00 97.81 192 ASP A CA 1
ATOM 1599 C C . ASP A 1 192 ? -2.679 -1.732 19.824 1.00 97.81 192 ASP A C 1
ATOM 1601 O O . ASP A 1 192 ? -3.781 -2.285 19.848 1.00 97.81 192 ASP A O 1
ATOM 1605 N N . ARG A 1 193 ? -2.495 -0.510 20.347 1.00 98.25 193 ARG A N 1
ATOM 1606 C CA . ARG A 1 193 ? -3.561 0.257 21.016 1.00 98.25 193 ARG A CA 1
ATOM 1607 C C . ARG A 1 193 ? -4.731 0.558 20.082 1.00 98.25 193 ARG A C 1
ATOM 1609 O O . ARG A 1 193 ? -5.886 0.446 20.493 1.00 98.25 193 ARG A O 1
ATOM 1616 N N . TRP A 1 194 ? -4.457 0.969 18.847 1.00 98.44 194 TRP A N 1
ATOM 1617 C CA . TRP A 1 194 ? -5.493 1.269 17.858 1.00 98.44 194 TRP A CA 1
ATOM 1618 C C . TRP A 1 194 ? -6.281 0.023 17.466 1.00 98.44 194 TRP A C 1
ATOM 1620 O O . TRP A 1 194 ? -7.512 0.064 17.468 1.00 98.44 194 TRP A O 1
ATOM 1630 N N . ARG A 1 195 ? -5.596 -1.103 17.228 1.00 97.94 195 ARG A N 1
ATOM 1631 C CA . ARG A 1 195 ? -6.235 -2.404 16.993 1.00 97.94 195 ARG A CA 1
ATOM 1632 C C . ARG A 1 195 ? -7.196 -2.749 18.126 1.00 97.94 195 ARG A C 1
ATOM 1634 O O . ARG A 1 195 ? -8.359 -3.045 17.862 1.00 97.94 195 ARG A O 1
ATOM 1641 N N . ASP A 1 196 ? -6.730 -2.689 19.369 1.00 98.25 196 ASP A N 1
ATOM 1642 C CA . ASP A 1 196 ? -7.521 -3.118 20.524 1.00 98.25 196 ASP A CA 1
ATOM 1643 C C . ASP A 1 196 ? -8.753 -2.221 20.732 1.00 98.25 196 ASP A C 1
ATOM 1645 O O . ASP A 1 196 ? -9.847 -2.726 20.980 1.00 98.25 196 ASP A O 1
ATOM 1649 N N . ARG A 1 197 ? -8.625 -0.904 20.517 1.00 98.38 197 ARG A N 1
ATOM 1650 C CA . ARG A 1 197 ? -9.757 0.043 20.564 1.00 98.38 197 ARG A CA 1
ATOM 1651 C C . ARG A 1 197 ? -10.775 -0.183 19.448 1.00 98.38 197 ARG A C 1
ATOM 1653 O O . ARG A 1 197 ? -11.976 -0.049 19.679 1.00 98.38 197 ARG A O 1
ATOM 1660 N N . ILE A 1 198 ? -10.319 -0.505 18.237 1.00 98.38 198 ILE A N 1
ATOM 1661 C CA . ILE A 1 198 ? -11.215 -0.848 17.124 1.00 98.38 198 ILE A CA 1
ATOM 1662 C C . ILE A 1 198 ? -11.959 -2.154 17.440 1.00 98.38 198 ILE A C 1
ATOM 1664 O O . ILE A 1 198 ? -13.172 -2.223 17.251 1.00 98.38 198 ILE A O 1
ATOM 1668 N N . LEU A 1 199 ? -11.270 -3.167 17.977 1.00 98.38 199 LEU A N 1
ATOM 1669 C CA . LEU A 1 199 ? -11.899 -4.420 18.409 1.00 98.38 199 LEU A CA 1
ATOM 1670 C C . LEU A 1 199 ? -12.923 -4.196 19.530 1.00 98.38 199 LEU A C 1
ATOM 1672 O O . LEU A 1 199 ? -14.012 -4.762 19.481 1.00 98.38 199 LEU A O 1
ATOM 1676 N N . GLU A 1 200 ? -12.625 -3.336 20.504 1.00 98.31 200 GLU A N 1
ATOM 1677 C CA . GLU A 1 200 ? -13.575 -2.949 21.552 1.00 98.31 200 GLU A CA 1
ATOM 1678 C C . GLU A 1 200 ? -14.828 -2.270 20.971 1.00 98.31 200 GLU A C 1
ATOM 1680 O O . GLU A 1 200 ? -15.954 -2.603 21.355 1.00 98.31 200 GLU A O 1
ATOM 1685 N N . ALA A 1 201 ? -14.664 -1.361 20.006 1.00 98.12 201 ALA A N 1
ATOM 1686 C CA . ALA A 1 201 ? -15.792 -0.723 19.328 1.00 98.12 201 ALA A CA 1
ATOM 1687 C C . ALA A 1 201 ? -16.674 -1.742 18.584 1.00 98.12 201 ALA A C 1
ATOM 1689 O O . ALA A 1 201 ? -17.902 -1.665 18.648 1.00 98.12 201 ALA A O 1
ATOM 1690 N N . ILE A 1 202 ? -16.056 -2.739 17.939 1.00 98.38 202 ILE A N 1
ATOM 1691 C CA . ILE A 1 202 ? -16.768 -3.844 17.283 1.00 98.38 202 ILE A CA 1
ATOM 1692 C C . ILE A 1 202 ? -17.533 -4.682 18.316 1.00 98.38 202 ILE A C 1
ATOM 1694 O O . ILE A 1 202 ? -18.727 -4.913 18.144 1.00 98.38 202 ILE A O 1
ATOM 1698 N N . HIS A 1 203 ? -16.888 -5.100 19.409 1.00 98.31 203 HIS A N 1
ATOM 1699 C CA . HIS A 1 203 ? -17.524 -5.927 20.443 1.00 98.31 203 HIS A CA 1
ATOM 1700 C C . HIS A 1 203 ? -18.679 -5.220 21.159 1.00 98.31 203 HIS A C 1
ATOM 1702 O O . HIS A 1 203 ? -19.657 -5.859 21.537 1.00 98.31 203 HIS A O 1
ATOM 1708 N N . THR A 1 204 ? -18.576 -3.905 21.348 1.00 97.56 204 THR A N 1
ATOM 1709 C CA . THR A 1 204 ? -19.635 -3.100 21.976 1.00 97.56 204 THR A CA 1
ATOM 1710 C C . THR A 1 204 ? -20.699 -2.625 20.986 1.00 97.56 204 THR A C 1
ATOM 1712 O O . THR A 1 204 ? -21.688 -2.028 21.409 1.00 97.56 204 THR A O 1
ATOM 1715 N N . GLY A 1 205 ? -20.510 -2.857 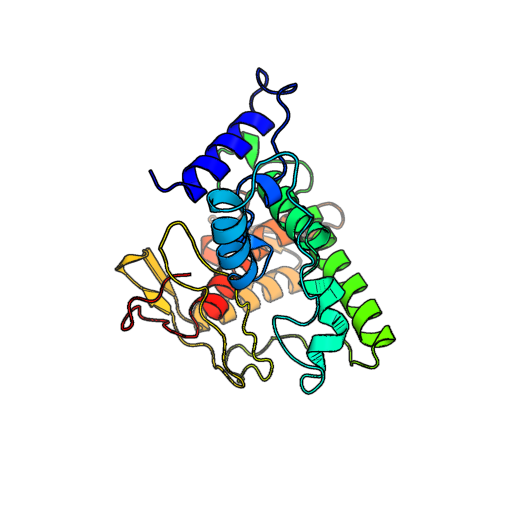19.682 1.00 98.00 205 GLY A N 1
ATOM 1716 C CA . GLY A 1 205 ? -21.433 -2.434 18.628 1.00 98.00 205 GLY A CA 1
ATOM 1717 C C . GLY A 1 205 ? -21.549 -0.915 18.470 1.00 98.00 205 GLY A C 1
ATOM 1718 O O . GLY A 1 205 ? -22.560 -0.431 17.962 1.00 98.00 205 GLY A O 1
ATOM 1719 N N . SER A 1 206 ? -20.564 -0.134 18.927 1.00 98.06 206 SER A N 1
ATOM 1720 C CA . SER A 1 206 ? -20.611 1.332 18.866 1.00 98.06 206 SER A CA 1
ATOM 1721 C C . SER A 1 206 ? -19.223 1.971 18.869 1.00 98.06 206 SER A C 1
ATOM 1723 O O . SER A 1 206 ? -18.276 1.425 19.427 1.00 98.06 206 SER A O 1
ATOM 1725 N N . VAL A 1 207 ? -19.109 3.160 18.279 1.00 98.12 207 VAL A N 1
ATOM 1726 C CA . VAL A 1 207 ? -17.879 3.964 18.247 1.00 98.12 207 VAL A CA 1
ATOM 1727 C C . VAL A 1 207 ? -18.049 5.248 19.053 1.00 98.12 207 VAL A C 1
ATOM 1729 O O . VAL A 1 207 ? -19.130 5.833 19.093 1.00 98.12 207 VAL A O 1
ATOM 1732 N N . SER A 1 208 ? -16.974 5.708 19.684 1.00 97.81 208 SER A N 1
ATOM 1733 C CA . SER A 1 208 ? -16.967 6.885 20.551 1.00 97.81 208 SER A CA 1
ATOM 1734 C C . SER A 1 2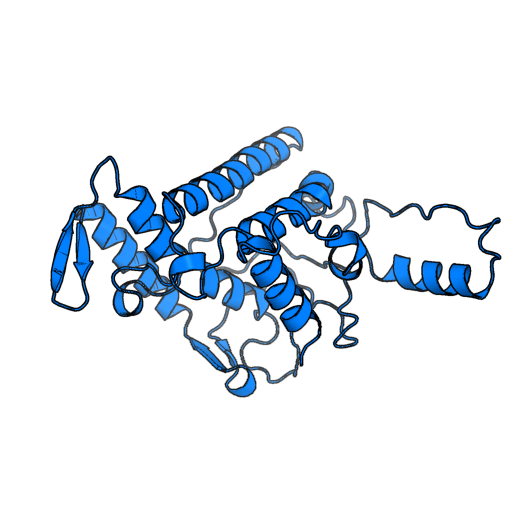08 ? -16.498 8.124 19.796 1.00 97.81 208 SER A C 1
ATOM 1736 O O . SER A 1 208 ? -15.382 8.176 19.271 1.00 97.81 208 SER A O 1
ATOM 1738 N N . THR A 1 209 ? -17.325 9.163 19.795 1.00 97.25 209 THR A N 1
ATOM 1739 C CA . THR A 1 209 ? -16.961 10.488 19.279 1.00 97.25 209 THR A CA 1
ATOM 1740 C C . THR A 1 209 ? -15.967 11.195 20.215 1.00 97.25 209 THR A C 1
ATOM 1742 O O . THR A 1 209 ? -15.828 10.810 21.380 1.00 97.25 209 THR A O 1
ATOM 1745 N N . PRO A 1 210 ? -15.317 12.290 19.777 1.00 96.81 210 PRO A N 1
ATOM 1746 C CA . PRO A 1 210 ? -14.470 13.103 20.653 1.00 96.81 210 PRO A CA 1
ATOM 1747 C C . PRO A 1 210 ? -15.203 13.711 21.861 1.00 96.81 210 PRO A C 1
ATOM 1749 O O . PRO A 1 210 ? -14.553 14.122 22.816 1.00 96.81 210 PRO A O 1
ATOM 1752 N N . ARG A 1 211 ? -16.543 13.782 21.826 1.00 96.06 211 ARG A N 1
ATOM 1753 C CA . ARG A 1 211 ? -17.388 14.288 22.922 1.00 96.06 211 ARG A CA 1
ATOM 1754 C C . ARG A 1 211 ? -17.838 13.193 23.895 1.00 96.06 211 ARG A C 1
ATOM 1756 O O . ARG A 1 211 ? -18.529 13.494 24.859 1.00 96.06 211 ARG A O 1
ATOM 1763 N N . GLY A 1 212 ? -17.470 11.935 23.645 1.00 92.81 212 GLY A N 1
ATOM 1764 C CA . GLY A 1 212 ? -17.887 10.786 24.455 1.00 92.81 212 GLY A CA 1
ATOM 1765 C C . GLY A 1 212 ? -19.262 10.214 24.092 1.00 92.81 212 GLY A C 1
ATOM 1766 O O . GLY A 1 212 ? -19.672 9.212 24.672 1.00 92.81 212 GLY A O 1
ATOM 1767 N N . GLU A 1 213 ? -19.963 10.799 23.117 1.00 96.44 213 GLU A N 1
ATOM 1768 C CA . GLU A 1 213 ? -21.191 10.218 22.562 1.00 96.44 213 GLU A CA 1
ATOM 1769 C C . GLU A 1 213 ? -20.871 8.920 21.813 1.00 96.44 213 GLU A C 1
ATOM 1771 O O . GLU A 1 213 ? -19.837 8.831 21.142 1.00 96.44 213 GLU A O 1
ATOM 1776 N N . ARG A 1 214 ? -21.771 7.934 21.897 1.00 96.88 214 ARG A N 1
ATOM 1777 C CA . ARG A 1 214 ? -21.641 6.655 21.192 1.00 96.88 214 ARG A CA 1
ATOM 1778 C C . ARG A 1 214 ? -22.511 6.633 19.942 1.00 96.88 214 ARG A C 1
ATOM 1780 O O . ARG A 1 214 ? -23.715 6.857 20.022 1.00 96.88 214 ARG A O 1
ATOM 1787 N N . ILE A 1 215 ? -21.903 6.315 18.805 1.00 97.81 215 ILE A N 1
ATOM 1788 C CA . ILE A 1 215 ? -22.586 6.102 17.528 1.00 97.81 215 ILE A CA 1
ATOM 1789 C C . ILE A 1 215 ? -22.684 4.589 17.294 1.00 97.81 215 ILE A C 1
ATOM 1791 O O . ILE A 1 215 ? -21.646 3.924 17.291 1.00 97.81 215 ILE A O 1
ATOM 1795 N N . PRO A 1 216 ? -23.888 4.016 17.120 1.00 98.12 216 PRO A N 1
ATOM 1796 C CA . PRO A 1 216 ? -24.045 2.582 16.903 1.00 98.12 216 PRO A CA 1
ATOM 1797 C C . PRO A 1 216 ? -23.485 2.148 15.542 1.00 98.12 216 PRO A C 1
ATOM 1799 O O . PRO A 1 216 ? -23.652 2.836 14.533 1.00 98.12 216 PRO A O 1
ATOM 1802 N N . LEU A 1 217 ? -22.863 0.971 15.510 1.00 98.25 217 LEU A N 1
ATOM 1803 C CA . LEU A 1 217 ? -22.471 0.277 14.287 1.00 98.25 217 LEU A CA 1
ATOM 1804 C C . LEU A 1 217 ? -23.681 -0.512 13.772 1.00 98.25 217 LEU A C 1
ATOM 1806 O O . LEU A 1 217 ? -23.905 -1.654 14.164 1.00 98.25 217 LEU A O 1
ATOM 1810 N N . THR A 1 218 ? -24.502 0.129 12.941 1.00 97.88 218 THR A N 1
ATOM 1811 C CA . THR A 1 218 ? -25.709 -0.489 12.371 1.00 97.88 218 THR A CA 1
ATOM 1812 C C . THR A 1 218 ? -25.376 -1.425 11.209 1.00 97.88 218 THR A C 1
ATOM 1814 O O . THR A 1 218 ? -24.296 -1.339 10.629 1.00 97.88 218 THR A O 1
ATOM 1817 N N . GLU A 1 219 ? -26.321 -2.282 10.818 1.00 96.19 219 GLU A N 1
ATOM 1818 C CA . GLU A 1 219 ? -26.159 -3.176 9.658 1.00 96.19 219 GLU A CA 1
ATOM 1819 C C . GLU A 1 219 ? -25.872 -2.412 8.355 1.00 96.19 219 GLU A C 1
ATOM 1821 O O . GLU A 1 219 ? -25.068 -2.855 7.543 1.00 96.19 219 GLU A O 1
ATOM 1826 N N . GLU A 1 220 ? -26.485 -1.239 8.176 1.00 96.12 220 GLU A N 1
ATOM 1827 C CA . GLU A 1 220 ? -26.343 -0.432 6.959 1.00 96.12 220 GLU A CA 1
ATOM 1828 C C . GLU A 1 220 ? -25.037 0.381 6.923 1.00 96.12 220 GLU A C 1
ATOM 1830 O O . GLU A 1 220 ? -24.418 0.507 5.872 1.00 96.12 220 GLU A O 1
ATOM 1835 N N . LYS A 1 221 ? -24.612 0.961 8.056 1.00 96.06 221 LYS A N 1
ATOM 1836 C CA . LYS A 1 221 ? -23.518 1.958 8.090 1.00 96.06 221 LYS A CA 1
ATOM 1837 C C . LYS A 1 221 ? -22.278 1.506 8.849 1.00 96.06 221 LYS A C 1
ATOM 1839 O O . LYS A 1 221 ? -21.240 2.157 8.765 1.00 96.06 221 LYS A O 1
ATOM 1844 N N . GLY A 1 222 ? -22.366 0.413 9.604 1.00 98.12 222 GLY A N 1
ATOM 1845 C CA . GLY A 1 222 ? -21.304 -0.034 10.499 1.00 98.12 222 GLY A CA 1
ATOM 1846 C C . GLY A 1 222 ? -19.993 -0.304 9.766 1.00 98.12 222 GLY A C 1
ATOM 1847 O O . GLY A 1 222 ? -18.943 0.154 10.209 1.00 98.12 222 GLY A O 1
ATOM 1848 N N . ILE A 1 223 ? -20.048 -0.981 8.616 1.00 98.56 223 ILE A N 1
ATOM 1849 C CA . ILE A 1 223 ? -18.847 -1.297 7.836 1.00 98.56 223 ILE A CA 1
ATOM 1850 C C . ILE A 1 223 ? -18.212 -0.055 7.198 1.00 98.56 223 ILE A C 1
ATOM 1852 O O . ILE A 1 223 ? -16.988 0.053 7.170 1.00 98.56 223 ILE A O 1
ATOM 1856 N N . ASP A 1 224 ? -19.018 0.918 6.766 1.00 98.62 224 ASP A N 1
ATOM 1857 C CA . ASP A 1 224 ? -18.510 2.175 6.212 1.00 98.62 224 ASP A CA 1
ATOM 1858 C C . ASP A 1 224 ? -17.803 3.022 7.275 1.00 98.62 224 ASP A C 1
ATOM 1860 O O . ASP A 1 224 ? -16.702 3.538 7.055 1.00 98.62 224 ASP A O 1
ATOM 1864 N N . ILE A 1 225 ? -18.384 3.083 8.476 1.00 98.50 225 ILE A N 1
ATOM 1865 C CA . ILE A 1 225 ? -17.745 3.700 9.640 1.00 98.50 225 ILE A CA 1
ATOM 1866 C C . ILE A 1 225 ? -16.416 3.001 9.943 1.00 98.50 225 ILE A C 1
ATOM 1868 O O . ILE A 1 225 ? -15.384 3.665 10.029 1.00 98.50 225 ILE A O 1
ATOM 1872 N N . LEU A 1 226 ? -16.419 1.670 10.072 1.00 98.56 226 LEU A N 1
ATOM 1873 C CA . LEU A 1 226 ? -15.214 0.902 10.398 1.00 98.56 226 LEU A CA 1
ATOM 1874 C C . LEU A 1 226 ? -14.119 1.057 9.339 1.00 98.56 226 LEU A C 1
ATOM 1876 O O . LEU A 1 226 ? -12.953 1.179 9.706 1.00 98.56 226 LEU A O 1
ATOM 1880 N N . GLY A 1 227 ? -14.469 1.109 8.053 1.00 98.38 227 GLY A N 1
ATOM 1881 C CA . GLY A 1 227 ? -13.508 1.351 6.980 1.00 98.38 227 GLY A CA 1
ATOM 1882 C C . GLY A 1 227 ? -12.807 2.704 7.108 1.00 98.38 227 GLY A C 1
ATOM 1883 O O . GLY A 1 227 ? -11.581 2.772 7.039 1.00 98.38 227 GLY A O 1
ATOM 1884 N N . ASN A 1 228 ? -13.563 3.770 7.394 1.00 98.31 228 ASN A N 1
ATOM 1885 C CA . ASN A 1 228 ? -12.996 5.105 7.615 1.00 98.31 228 ASN A CA 1
ATOM 1886 C C . ASN A 1 228 ? -12.156 5.208 8.901 1.00 98.31 228 ASN A C 1
ATOM 1888 O O . ASN A 1 228 ? -11.242 6.030 8.950 1.00 98.31 228 ASN A O 1
ATOM 1892 N N . LEU A 1 229 ? -12.436 4.394 9.927 1.00 98.00 229 LEU A N 1
ATOM 1893 C CA . LEU A 1 229 ? -11.606 4.301 11.136 1.00 98.00 229 LEU A CA 1
ATOM 1894 C C . LEU A 1 229 ? -10.313 3.508 10.896 1.00 98.00 229 LEU A C 1
ATOM 1896 O O . LEU A 1 229 ? -9.262 3.900 11.390 1.00 98.00 229 LEU A O 1
ATOM 1900 N N . MET A 1 230 ? -10.401 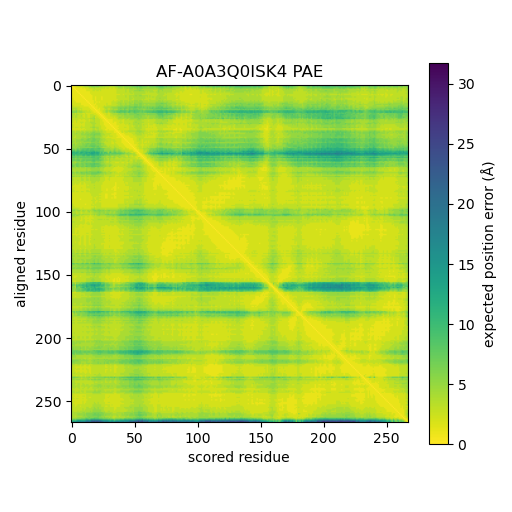2.397 10.159 1.00 98.00 230 MET A N 1
ATOM 1901 C CA . MET A 1 230 ? -9.305 1.449 9.945 1.00 98.00 230 MET A CA 1
ATOM 1902 C C . MET A 1 230 ? -8.198 2.018 9.056 1.00 98.00 230 MET A C 1
ATOM 1904 O O . MET A 1 230 ? -7.022 1.805 9.347 1.00 98.00 230 MET A O 1
ATOM 1908 N N . GLU A 1 231 ? -8.572 2.707 7.972 1.00 97.88 231 GLU A N 1
ATOM 1909 C CA . GLU A 1 231 ? -7.621 3.165 6.957 1.00 97.88 231 GLU A CA 1
ATOM 1910 C C . GLU A 1 231 ? -6.546 4.115 7.523 1.00 97.88 231 GLU A C 1
ATOM 1912 O O . GLU A 1 231 ? -5.373 3.761 7.519 1.00 97.88 231 GLU A O 1
ATOM 1917 N N . SER A 1 232 ? -6.817 5.282 8.106 1.00 95.00 232 SER A N 1
ATOM 1918 C CA . SER A 1 232 ? -8.078 6.013 8.287 1.00 95.00 232 SER A CA 1
ATOM 1919 C C . SER A 1 232 ? -8.254 7.098 7.208 1.00 95.00 232 SER A C 1
ATOM 1921 O O . SER A 1 232 ? -7.318 7.381 6.461 1.00 95.00 232 SER A O 1
ATOM 1923 N N . SER A 1 233 ? -9.422 7.743 7.142 1.00 94.31 233 SER A N 1
ATOM 1924 C CA . SER A 1 233 ? -9.663 8.904 6.266 1.00 94.31 233 SER A CA 1
ATOM 1925 C C . SER A 1 233 ? -10.015 10.171 7.058 1.00 94.31 233 SER A C 1
ATOM 1927 O O . SER A 1 233 ? -10.301 10.117 8.258 1.00 94.31 233 SER A O 1
ATOM 1929 N N . ASN A 1 234 ? -10.105 11.321 6.376 1.00 93.81 234 ASN A N 1
ATOM 1930 C CA . ASN A 1 234 ? -10.655 12.568 6.936 1.00 93.81 234 ASN A CA 1
ATOM 1931 C C . ASN A 1 234 ? -12.092 12.438 7.481 1.00 93.81 234 ASN A C 1
ATOM 1933 O O . ASN A 1 234 ? -12.565 13.339 8.173 1.00 93.81 234 ASN A O 1
ATOM 1937 N N . LEU A 1 235 ? -12.787 11.336 7.182 1.00 95.88 235 LEU A N 1
ATOM 1938 C CA . LEU A 1 235 ? -14.139 11.033 7.661 1.00 95.88 235 LEU A CA 1
ATOM 1939 C C . LEU A 1 235 ? -14.142 10.158 8.923 1.00 95.88 235 LEU A C 1
ATOM 1941 O O . LEU A 1 235 ? -15.209 9.822 9.434 1.00 95.88 235 LEU A O 1
ATOM 1945 N N . SER A 1 236 ? -12.968 9.772 9.434 1.00 96.94 236 SER A N 1
ATOM 1946 C CA . SER A 1 236 ? -12.840 9.038 10.692 1.00 96.94 236 SER A CA 1
ATOM 1947 C C . SER A 1 236 ? -13.498 9.815 11.836 1.00 96.94 236 SER A C 1
ATOM 1949 O O . SER A 1 236 ? -13.106 10.939 12.153 1.00 96.94 236 SER A O 1
ATOM 1951 N N . ILE A 1 237 ? -14.485 9.195 12.491 1.00 97.12 237 ILE A N 1
ATOM 1952 C CA . ILE A 1 237 ? -15.278 9.813 13.570 1.00 97.12 237 ILE A CA 1
ATOM 1953 C C . ILE A 1 237 ? -14.387 10.298 14.719 1.00 97.12 237 ILE A C 1
ATOM 1955 O O . ILE A 1 237 ? -14.680 11.314 15.352 1.00 97.12 237 ILE A O 1
ATOM 1959 N N . ASN A 1 238 ? -13.307 9.569 15.014 1.00 97.62 238 ASN A N 1
ATOM 1960 C CA . ASN A 1 238 ? -12.390 9.909 16.093 1.00 97.62 238 ASN A CA 1
ATOM 1961 C C . ASN A 1 238 ? -10.973 9.381 15.819 1.00 97.62 238 ASN A C 1
ATOM 1963 O O . ASN A 1 238 ? -10.498 8.462 16.489 1.00 97.62 238 ASN A O 1
ATOM 1967 N N . ARG A 1 239 ? -10.283 9.993 14.846 1.00 95.94 239 ARG A N 1
ATOM 1968 C CA . ARG A 1 239 ? -8.895 9.651 14.461 1.00 95.94 239 ARG A CA 1
ATOM 1969 C C . ARG A 1 239 ? -7.917 9.692 15.645 1.00 95.94 239 ARG A C 1
ATOM 1971 O O . ARG A 1 239 ? -6.997 8.892 15.700 1.00 95.94 239 ARG A O 1
ATOM 1978 N N . LYS A 1 240 ? -8.148 10.542 16.657 1.00 96.38 240 LYS A N 1
ATOM 1979 C CA . LYS A 1 240 ? -7.320 10.576 17.884 1.00 96.38 240 LYS A CA 1
ATOM 1980 C C . LYS A 1 240 ? -7.449 9.308 18.734 1.00 96.38 240 LYS A C 1
ATOM 1982 O O . LYS A 1 240 ? -6.477 8.881 19.351 1.00 96.38 240 LYS A O 1
ATOM 1987 N N . LEU A 1 241 ? -8.649 8.732 18.808 1.00 97.69 241 LEU A N 1
ATOM 1988 C CA . LEU A 1 241 ? -8.906 7.525 19.590 1.00 97.69 241 LEU A CA 1
ATOM 1989 C C . LEU A 1 241 ? -8.518 6.265 18.810 1.00 97.69 241 LEU A C 1
ATOM 1991 O O . LEU A 1 241 ? -7.803 5.419 19.347 1.00 97.69 241 LEU A O 1
ATOM 1995 N N . TYR A 1 242 ? -8.982 6.156 17.566 1.00 98.06 242 TYR A N 1
ATOM 1996 C CA . TYR A 1 242 ? -8.856 4.947 16.745 1.00 98.06 242 TYR A CA 1
ATOM 1997 C C . TYR A 1 242 ? -7.601 4.911 15.872 1.00 98.06 242 TYR A C 1
ATOM 1999 O O . TYR A 1 242 ? -7.243 3.842 15.391 1.00 98.06 242 TYR A O 1
ATOM 2007 N N . GLY A 1 243 ? -6.912 6.041 15.716 1.00 97.06 243 GLY A N 1
ATOM 2008 C CA . GLY A 1 243 ? -5.659 6.120 14.982 1.00 97.06 243 GLY A CA 1
ATOM 2009 C C . GLY A 1 243 ? -5.800 5.889 13.486 1.00 97.06 243 GLY A C 1
ATOM 2010 O O . GLY A 1 243 ? -6.821 6.216 12.883 1.00 97.06 243 GLY A O 1
ATOM 2011 N N . GLU A 1 244 ? -4.729 5.347 12.909 1.00 96.69 244 GLU A N 1
ATOM 2012 C CA . GLU A 1 244 ? -4.532 5.167 11.468 1.00 96.69 244 GLU A CA 1
ATOM 2013 C C . GLU A 1 244 ? -3.877 3.812 11.181 1.00 96.69 244 GLU A C 1
ATOM 2015 O O . GLU A 1 244 ? -2.800 3.722 10.587 1.00 96.69 244 GLU A O 1
ATOM 2020 N N . LEU A 1 245 ? -4.501 2.752 11.697 1.00 97.75 245 LEU A N 1
ATOM 2021 C CA . LEU A 1 245 ? -3.892 1.428 11.822 1.00 97.75 245 LEU A CA 1
ATOM 2022 C C . LEU A 1 245 ? -3.338 0.887 10.495 1.00 97.75 245 LEU A C 1
ATOM 2024 O O . LEU A 1 245 ? -2.198 0.429 10.454 1.00 97.75 245 LEU A O 1
ATOM 2028 N N . HIS A 1 246 ? -4.122 0.943 9.417 1.00 98.31 246 HIS A N 1
ATOM 2029 C CA . HIS A 1 246 ? -3.697 0.442 8.110 1.00 98.31 246 HIS A CA 1
ATOM 2030 C C . HIS A 1 246 ? -2.549 1.275 7.521 1.00 98.31 246 HIS A C 1
ATOM 2032 O O . HIS A 1 246 ? -1.508 0.713 7.176 1.00 98.31 246 HIS A O 1
ATOM 2038 N N . ASN A 1 247 ? -2.699 2.602 7.448 1.00 97.75 247 ASN A N 1
ATOM 2039 C CA . ASN A 1 247 ? -1.699 3.488 6.846 1.00 97.75 247 ASN A CA 1
ATOM 2040 C C . ASN A 1 247 ? -0.357 3.416 7.586 1.00 97.75 247 ASN A C 1
ATOM 2042 O O . ASN A 1 247 ? 0.690 3.260 6.960 1.00 97.75 247 ASN A O 1
ATOM 2046 N N . PHE A 1 248 ? -0.367 3.450 8.919 1.00 97.56 248 PHE A N 1
ATOM 2047 C CA . PHE A 1 248 ? 0.865 3.345 9.704 1.00 97.56 248 PHE A CA 1
ATOM 2048 C C . PHE A 1 248 ? 1.454 1.931 9.696 1.00 97.56 248 PHE A C 1
ATOM 2050 O O . PHE A 1 248 ? 2.666 1.777 9.842 1.00 97.56 248 PHE A O 1
ATOM 2057 N N . GLY A 1 249 ? 0.637 0.901 9.450 1.00 97.94 249 GLY A N 1
ATOM 2058 C CA . GLY A 1 249 ? 1.120 -0.447 9.155 1.00 97.94 249 GLY A CA 1
ATOM 2059 C C . GLY A 1 249 ? 1.988 -0.472 7.894 1.00 97.94 249 GLY A C 1
ATOM 2060 O O . GLY A 1 249 ? 3.096 -1.011 7.922 1.00 97.94 249 GLY A O 1
ATOM 2061 N N . HIS A 1 250 ? 1.540 0.188 6.817 1.00 98.00 250 HIS A N 1
ATOM 2062 C CA . HIS A 1 250 ? 2.354 0.371 5.606 1.00 98.00 250 HIS A CA 1
ATOM 2063 C C . HIS A 1 250 ? 3.641 1.143 5.897 1.00 98.00 250 HIS A C 1
ATOM 2065 O O . HIS A 1 250 ? 4.703 0.724 5.442 1.00 98.00 250 HIS A O 1
ATOM 2071 N N . VAL A 1 251 ? 3.582 2.225 6.681 1.00 97.25 251 VAL A N 1
ATOM 2072 C CA . VAL A 1 251 ? 4.773 3.018 7.047 1.00 97.25 251 VAL A CA 1
ATOM 2073 C C . VAL A 1 251 ? 5.784 2.176 7.833 1.00 97.25 251 VAL A C 1
ATOM 2075 O O . VAL A 1 251 ? 6.966 2.173 7.490 1.00 97.25 251 VAL A O 1
ATOM 2078 N N . ALA A 1 252 ? 5.333 1.415 8.835 1.00 97.56 252 ALA A N 1
ATOM 2079 C CA . ALA A 1 252 ? 6.198 0.557 9.644 1.00 97.56 252 ALA A CA 1
ATOM 2080 C C . ALA A 1 252 ? 6.910 -0.503 8.789 1.00 97.56 252 ALA A C 1
ATOM 2082 O O . ALA A 1 252 ? 8.118 -0.699 8.923 1.00 97.56 252 ALA A O 1
ATOM 2083 N N . ILE A 1 253 ? 6.181 -1.157 7.877 1.00 97.75 253 ILE A N 1
ATOM 2084 C CA . ILE A 1 253 ? 6.754 -2.156 6.962 1.00 97.75 253 ILE A CA 1
ATOM 2085 C C . ILE A 1 253 ? 7.721 -1.496 5.977 1.00 97.75 253 ILE A C 1
ATOM 2087 O O . ILE A 1 253 ? 8.802 -2.029 5.730 1.00 97.75 253 ILE A O 1
ATOM 2091 N N . SER A 1 254 ? 7.357 -0.336 5.429 1.00 96.19 254 SER A N 1
ATOM 2092 C CA . SER A 1 254 ? 8.161 0.351 4.416 1.00 96.19 254 SER A CA 1
ATOM 2093 C C . SER A 1 254 ? 9.501 0.813 4.989 1.00 96.19 254 SER A C 1
ATOM 2095 O O . SER A 1 254 ? 10.530 0.655 4.339 1.00 96.19 254 SER A O 1
ATOM 2097 N N . PHE A 1 255 ? 9.531 1.337 6.217 1.00 96.62 255 PHE A N 1
ATOM 2098 C CA . PHE A 1 255 ? 10.755 1.837 6.859 1.00 96.62 255 PHE A CA 1
ATOM 2099 C C . PHE A 1 255 ? 11.454 0.824 7.773 1.00 96.62 255 PHE A C 1
ATOM 2101 O O . PHE A 1 255 ? 12.389 1.196 8.477 1.00 96.62 255 PHE A O 1
ATOM 2108 N N . CYS A 1 256 ? 11.089 -0.463 7.746 1.00 96.75 256 CYS A N 1
ATOM 2109 C CA . CYS A 1 256 ? 11.704 -1.460 8.634 1.00 96.75 256 CYS A CA 1
ATOM 2110 C C . CYS A 1 256 ? 13.230 -1.610 8.448 1.00 96.75 256 CYS A C 1
ATOM 2112 O O . CYS A 1 256 ? 13.907 -2.155 9.313 1.00 96.75 256 CYS A O 1
ATOM 2114 N N . HIS A 1 257 ? 13.773 -1.153 7.317 1.00 95.50 257 HIS A N 1
ATOM 2115 C CA . HIS A 1 257 ? 15.203 -1.171 7.007 1.00 95.50 257 HIS A CA 1
ATOM 2116 C C . HIS A 1 257 ? 15.975 0.049 7.555 1.00 95.50 257 HIS A C 1
ATOM 2118 O O . HIS A 1 257 ? 17.195 -0.020 7.673 1.00 95.50 257 HIS A O 1
ATOM 2124 N N . ASP A 1 258 ? 15.291 1.157 7.868 1.00 96.31 258 ASP A N 1
ATOM 2125 C CA . ASP A 1 258 ? 15.875 2.408 8.383 1.00 96.31 258 ASP A CA 1
ATOM 2126 C C . ASP A 1 258 ? 14.824 3.190 9.205 1.00 96.31 258 ASP A C 1
ATOM 2128 O O . ASP A 1 258 ? 14.347 4.249 8.788 1.00 96.31 258 ASP A O 1
ATOM 2132 N N . PRO A 1 259 ? 14.379 2.665 10.360 1.00 96.50 259 PRO A N 1
ATOM 2133 C CA . PRO A 1 259 ? 13.224 3.206 11.075 1.00 96.50 259 PRO A CA 1
ATOM 2134 C C . PRO A 1 259 ? 13.489 4.560 11.746 1.00 96.50 259 PRO A C 1
ATOM 2136 O O . PRO A 1 259 ? 12.539 5.252 12.094 1.00 96.50 259 PRO A O 1
ATOM 2139 N N . ASP A 1 260 ? 14.747 4.968 11.920 1.00 95.88 260 ASP A N 1
ATOM 2140 C CA . ASP A 1 260 ? 15.131 6.225 12.572 1.00 95.88 260 ASP A CA 1
ATOM 2141 C C . ASP A 1 260 ? 15.914 7.189 11.665 1.00 95.88 260 ASP A C 1
ATOM 2143 O O . ASP A 1 260 ? 16.496 8.167 12.133 1.00 95.88 260 ASP A O 1
ATOM 2147 N N . ASN A 1 261 ? 15.914 6.924 10.354 1.00 94.81 261 ASN A N 1
ATOM 2148 C CA . ASN A 1 261 ? 16.571 7.746 9.335 1.00 94.81 261 ASN A CA 1
ATOM 2149 C C . ASN A 1 261 ? 18.090 7.901 9.526 1.00 94.81 261 ASN A C 1
ATOM 2151 O O . ASN A 1 261 ? 18.695 8.837 8.996 1.00 94.81 261 ASN A O 1
ATOM 2155 N N . ARG A 1 262 ? 18.743 6.996 10.268 1.00 93.75 262 ARG A N 1
ATOM 2156 C CA . ARG A 1 262 ? 20.198 7.047 10.478 1.00 93.75 262 ARG A CA 1
ATOM 2157 C C . ARG A 1 262 ? 20.983 6.757 9.199 1.00 93.75 262 ARG A C 1
ATOM 2159 O O . ARG A 1 262 ? 22.125 7.197 9.076 1.00 93.75 262 ARG A O 1
ATOM 2166 N N . TYR A 1 263 ? 20.391 6.010 8.264 1.00 92.62 263 TYR A N 1
ATOM 2167 C CA . TYR A 1 263 ? 21.029 5.625 7.003 1.00 92.62 263 TYR A CA 1
ATOM 2168 C C . TYR A 1 263 ? 20.593 6.486 5.813 1.00 92.62 263 TYR A C 1
ATOM 2170 O O . TYR A 1 263 ? 21.076 6.267 4.700 1.00 92.62 263 TYR A O 1
ATOM 2178 N N . LEU A 1 264 ? 19.729 7.486 6.033 1.00 89.81 264 LEU A N 1
ATOM 2179 C CA . LEU A 1 264 ? 19.240 8.410 5.003 1.00 89.81 264 LEU A CA 1
ATOM 2180 C C . LEU A 1 264 ? 18.611 7.681 3.802 1.00 89.81 264 LEU A C 1
ATOM 2182 O O . LEU A 1 264 ? 18.697 8.137 2.646 1.00 89.81 264 LEU A O 1
ATOM 2186 N N . VAL A 1 265 ? 18.002 6.523 4.069 1.00 84.38 265 VAL A N 1
ATOM 2187 C CA . VAL A 1 265 ? 17.265 5.752 3.072 1.00 84.38 265 VAL A CA 1
ATOM 2188 C C . VAL A 1 265 ? 15.825 6.243 3.087 1.00 84.38 265 VAL A C 1
ATOM 2190 O O . VAL A 1 265 ? 15.189 6.326 4.136 1.00 84.38 265 VAL A O 1
ATOM 2193 N N . ASN A 1 266 ? 15.330 6.610 1.908 1.00 72.62 266 ASN A N 1
ATOM 2194 C CA . ASN A 1 266 ? 13.950 7.032 1.713 1.00 72.62 266 ASN A CA 1
ATOM 2195 C C . ASN A 1 266 ? 13.231 5.961 0.895 1.00 72.62 266 ASN A C 1
ATOM 2197 O O . ASN A 1 266 ? 13.862 5.312 0.056 1.00 72.62 266 ASN A O 1
ATOM 2201 N N . ASN A 1 267 ? 11.926 5.836 1.122 1.00 59.53 267 ASN A N 1
ATOM 2202 C CA . ASN A 1 267 ? 11.006 5.127 0.237 1.00 59.53 267 ASN A CA 1
ATOM 2203 C C . ASN A 1 267 ? 10.464 6.098 -0.817 1.00 59.53 267 ASN A C 1
ATOM 2205 O O . ASN A 1 267 ? 10.013 7.194 -0.415 1.00 59.53 267 ASN A O 1
#

Radius of gyration: 20.89 Å; Cα contacts (8 Å, |Δi|>4): 321; chains: 1; bounding box: 48×47×62 Å

pLDDT: mean 94.65, std 5.04, range [59.53, 98.81]

Solvent-accessible surface area (backbone atoms only — not comparable to full-atom values): 15539 Å² total; per-residue (Å²): 129,62,68,69,60,48,53,51,54,51,51,45,47,39,75,69,36,86,94,28,72,86,61,81,77,78,58,60,63,77,75,47,42,48,81,60,45,53,44,71,56,57,56,53,50,51,50,46,69,74,75,46,59,82,95,73,66,73,89,81,85,77,71,87,72,68,58,55,55,87,90,41,75,71,47,74,51,36,76,62,73,63,26,58,66,57,51,48,48,55,51,50,50,44,58,68,56,40,42,84,63,62,62,88,62,39,70,49,86,61,48,20,33,46,52,49,49,54,54,51,50,52,53,51,52,51,35,51,52,28,49,77,65,79,38,74,68,81,80,80,87,81,59,69,77,51,56,38,70,74,52,49,44,72,53,27,40,34,80,91,76,75,43,58,54,77,56,47,56,64,49,47,43,54,60,54,33,47,24,70,94,77,74,42,72,54,47,63,65,53,45,53,50,17,50,52,48,48,51,48,25,61,76,70,40,31,44,61,38,89,83,69,51,74,47,70,50,44,94,89,50,25,56,28,53,48,25,18,33,42,40,38,32,82,76,24,75,32,48,90,73,35,38,38,42,48,53,51,49,52,49,40,65,72,32,42,86,40,33,55,44,85,76,73,66,69,130

Foldseek 3Di:
DQVVVVLLVVLLCLVQPPVNPPPDDDQVCVVCVLVQAAPVVVVVVVVCVVPPDPVGDDDDDGDLCDWHDVVDLVSQCSCLVRPPVNVSVVVVLCSQQPFDDPCSRNVDPLSLLVLVVVVVVSLVVSQVSCVVSVHHRDDDPPPQFWFAQDWTGPNGADPSVRGRQDTGDGRQGFAFAAAVVVVDGDGPVVLVQLVVLLVVCVVVQWDQAPVRDTDGLDPVCNSSQSSCLACPHPPNRCCPRNPRNNVVVCVRVSCSVPRNCPVVDDD

Nearest PDB structures (foldseek):
  8ji8-assembly1_B  TM=9.923E-01  e=2.653E-30  Aedes aegypti
  8ji8-assembly1_C  TM=9.932E-01  e=5.504E-30  Aedes aegypti
  8ji8-assembly1_D  TM=9.921E-01  e=5.504E-30  Aedes aegypti
  4yzw-assembly1_A  TM=9.870E-01  e=4.142E-27  Anopheles gambiae
  4yzw-assembly1_B  TM=9.861E-01  e=1.994E-26  Anopheles gambiae